Protein AF-0000000074541502 (afdb_homodimer)

Radius of gyration: 19.42 Å; Cα contacts (8 Å, |Δi|>4): 435; chains: 2; bounding box: 51×55×40 Å

Foldseek 3Di:
DVVLLVLQQVLLVVLLVLCVVDDLCLQADAFPPGQAGNLLLLLLLLLVCQCLQAVQLVHDGDDDPVSVVQRYPPHHHDDRDDPVNSVVSSVVSNVSSVVSVVCVVVCVSVGGHWDQDPVRDIDDGNVSSSVVSSVVSVVSSVVSVVSSVRSVVVVVVD/DVVLLVLQQVLLVVLLVLCVVDDLCLQADAFPPGQAGNLLLLLLLLLVCQCLQAVQLVHDGDDDPVSVVQRYPPHHHDDRDDPVNSVVSSVVSNVSSVVSVVCVVVVVSVGGHWDQDPVRDIDDGNVSSSVVSSVVSVVSSVVSVVSSVRSVVVVVVD

pLDDT: mean 95.85, std 6.62, range [49.22, 98.88]

InterPro domains:
  IPR024775 Hercynine oxygenase, DinB-like domain [PF12867] (9-143)
  IPR034660 DinB/YfiT-like putative metalloenzymes [G3DSA:1.20.120.450] (1-148)
  IPR034660 DinB/YfiT-like putative metalloenzymes [SSF109854] (12-150)

Nearest PDB structures (foldseek):
  5wk0-assembly1_A-2  TM=8.075E-01  e=6.585E-05  Staphylococcus sp. HMSC055H04
  3cex-assembly1_A  TM=7.014E-01  e=6.966E-03  Enterococcus faecalis V583
  2qnl-assembly1_A-2  TM=6.920E-01  e=3.178E-02  Cytophaga hutchinsonii ATCC 33406
  6qki-assembly1_B  TM=7.072E-01  e=7.165E-02  Chloracidobacterium thermophilum B
  6qki-assembly1_C  TM=7.404E-01  e=2.778E-01  Chloracidobacterium thermophilum B

Structure (mmCIF, N/CA/C/O backbone):
data_AF-0000000074541502-model_v1
#
loop_
_entity.id
_entity.type
_entity.pdbx_description
1 polymer 'DinB-like domain-containing protein'
#
loop_
_atom_site.group_PDB
_atom_site.id
_atom_site.type_symbol
_atom_site.label_atom_id
_atom_site.label_alt_id
_atom_site.label_comp_id
_atom_site.label_asym_id
_atom_site.label_entity_id
_atom_site.label_seq_id
_atom_site.pdbx_PDB_ins_code
_atom_site.Cartn_x
_atom_site.Cartn_y
_atom_site.Cartn_z
_atom_site.occupancy
_atom_site.B_iso_or_equiv
_atom_site.auth_seq_id
_atom_site.auth_comp_id
_atom_site.auth_asym_id
_atom_site.auth_atom_id
_atom_site.pdbx_PDB_model_num
ATOM 1 N N . MET A 1 1 ? 1.618 -18.422 -5.359 1 96.12 1 MET A N 1
ATOM 2 C CA . MET A 1 1 ? 0.953 -17.219 -4.852 1 96.12 1 MET A CA 1
ATOM 3 C C . MET A 1 1 ? 0.867 -17.25 -3.33 1 96.12 1 MET A C 1
ATOM 5 O O . MET A 1 1 ? 0.328 -16.328 -2.719 1 96.12 1 MET A O 1
ATOM 9 N N . LYS A 1 2 ? 1.546 -18.109 -2.748 1 96.12 2 LYS A N 1
ATOM 10 C CA . LYS A 1 2 ? 1.455 -18.328 -1.305 1 96.12 2 LYS A CA 1
ATOM 11 C C . LYS A 1 2 ? 1.993 -17.109 -0.539 1 96.12 2 LYS A C 1
ATOM 13 O O . LYS A 1 2 ? 1.36 -16.641 0.407 1 96.12 2 LYS A O 1
ATOM 18 N N . THR A 1 3 ? 3.146 -16.594 -0.967 1 97.25 3 THR A N 1
ATOM 19 C CA . THR A 1 3 ? 3.746 -15.453 -0.286 1 97.25 3 THR A CA 1
ATOM 20 C C . THR A 1 3 ? 2.857 -14.219 -0.418 1 97.25 3 THR A C 1
ATOM 22 O O . THR A 1 3 ? 2.648 -13.492 0.555 1 97.25 3 THR A O 1
ATOM 25 N N . GLN A 1 4 ? 2.33 -13.977 -1.63 1 98.44 4 GLN A N 1
ATOM 26 C CA . GLN A 1 4 ? 1.448 -12.844 -1.875 1 98.44 4 GLN A CA 1
ATOM 27 C C . GLN A 1 4 ? 0.215 -12.898 -0.977 1 98.44 4 GLN A C 1
ATOM 29 O O . GLN A 1 4 ? -0.151 -11.898 -0.354 1 98.44 4 GLN A O 1
ATOM 34 N N . LEU A 1 5 ? -0.37 -14.094 -0.911 1 98.44 5 LEU A N 1
ATOM 35 C CA . LEU A 1 5 ? -1.583 -14.25 -0.117 1 98.44 5 LEU A CA 1
ATOM 36 C C . LEU A 1 5 ? -1.279 -14.125 1.372 1 98.44 5 LEU A C 1
ATOM 38 O O . LEU A 1 5 ? -2.1 -13.617 2.137 1 98.44 5 LEU A O 1
ATOM 42 N N . GLU A 1 6 ? -0.149 -14.578 1.77 1 98.25 6 GLU A N 1
ATOM 43 C CA . GLU A 1 6 ? 0.265 -14.406 3.16 1 98.25 6 GLU A CA 1
ATOM 44 C C . GLU A 1 6 ? 0.439 -12.93 3.51 1 98.25 6 GLU A C 1
ATOM 46 O O . GLU A 1 6 ? 0.035 -12.492 4.586 1 98.25 6 GLU A O 1
ATOM 51 N N . ILE A 1 7 ? 1.055 -12.18 2.633 1 98.75 7 ILE A N 1
ATOM 52 C CA . ILE A 1 7 ? 1.257 -10.75 2.842 1 98.75 7 ILE A CA 1
ATOM 53 C C . ILE A 1 7 ? -0.094 -10.055 2.994 1 98.75 7 ILE A C 1
ATOM 55 O O . ILE A 1 7 ? -0.278 -9.227 3.893 1 98.75 7 ILE A O 1
ATOM 59 N N . ILE A 1 8 ? -1.042 -10.422 2.125 1 98.81 8 ILE A N 1
ATOM 60 C CA . ILE A 1 8 ? -2.377 -9.844 2.176 1 98.81 8 ILE A CA 1
ATOM 61 C C . ILE A 1 8 ? -3.043 -10.188 3.506 1 98.81 8 ILE A C 1
ATOM 63 O O . ILE A 1 8 ? -3.604 -9.32 4.176 1 98.81 8 ILE A O 1
ATOM 67 N N . ARG A 1 9 ? -2.9 -11.469 3.936 1 98.56 9 ARG A N 1
ATOM 68 C CA . ARG A 1 9 ? -3.516 -11.922 5.176 1 98.56 9 ARG A CA 1
ATOM 69 C C . ARG A 1 9 ? -2.93 -11.188 6.379 1 98.56 9 ARG A C 1
ATOM 71 O O . ARG A 1 9 ? -3.67 -10.711 7.246 1 98.56 9 ARG A O 1
ATOM 78 N N . LYS A 1 10 ? -1.663 -11.109 6.434 1 98.62 10 LYS A N 1
ATOM 79 C CA . LYS A 1 10 ? -1.003 -10.445 7.551 1 98.62 10 LYS A CA 1
ATOM 80 C C . LYS A 1 10 ? -1.335 -8.953 7.578 1 98.62 10 LYS A C 1
ATOM 82 O O . LYS A 1 10 ? -1.501 -8.367 8.648 1 98.62 10 LYS A O 1
ATOM 87 N N . GLY A 1 11 ? -1.359 -8.359 6.363 1 98.31 11 GLY A N 1
ATOM 88 C CA . GLY A 1 11 ? -1.791 -6.973 6.285 1 98.31 11 GLY A CA 1
ATOM 89 C C . GLY A 1 11 ? -3.186 -6.746 6.84 1 98.31 11 GLY A C 1
ATOM 90 O O . GLY A 1 11 ? -3.41 -5.812 7.613 1 98.31 11 GLY A O 1
ATOM 91 N N . ARG A 1 12 ? -4.109 -7.594 6.473 1 98.75 12 ARG A N 1
ATOM 92 C CA . ARG A 1 12 ? -5.484 -7.469 6.941 1 98.75 12 ARG A CA 1
ATOM 93 C C . ARG A 1 12 ? -5.582 -7.766 8.43 1 98.75 12 ARG A C 1
ATOM 95 O O . ARG A 1 12 ? -6.367 -7.137 9.148 1 98.75 12 ARG A O 1
ATOM 102 N N . GLN A 1 13 ? -4.809 -8.719 8.891 1 98.5 13 GLN A N 1
ATOM 103 C CA . GLN A 1 13 ? -4.773 -8.992 10.328 1 98.5 13 GLN A CA 1
ATOM 104 C C . GLN A 1 13 ? -4.305 -7.766 11.109 1 98.5 13 GLN A C 1
ATOM 106 O O . GLN A 1 13 ? -4.891 -7.422 12.141 1 98.5 13 GLN A O 1
ATOM 111 N N . SER A 1 14 ? -3.246 -7.207 10.633 1 98.25 14 SER A N 1
ATOM 112 C CA . SER A 1 14 ? -2.744 -5.988 11.258 1 98.25 14 SER A CA 1
ATOM 113 C C . SER A 1 14 ? -3.795 -4.883 11.234 1 98.25 14 SER A C 1
ATOM 115 O O . SER A 1 14 ? -3.977 -4.172 12.219 1 98.25 14 SER A O 1
ATOM 117 N N . LEU A 1 15 ? -4.457 -4.73 10.109 1 98.44 15 LEU A N 1
ATOM 118 C CA . LEU A 1 15 ? -5.504 -3.725 9.953 1 98.44 15 LEU A CA 1
ATOM 119 C C . LEU A 1 15 ? -6.633 -3.955 10.953 1 98.44 15 LEU A C 1
ATOM 121 O O . LEU A 1 15 ? -7.156 -3.002 11.539 1 98.44 15 LEU A O 1
ATOM 125 N N . ILE A 1 16 ? -7.02 -5.199 11.117 1 98.5 16 ILE A N 1
ATOM 126 C CA . ILE A 1 16 ? -8.055 -5.551 12.094 1 98.5 16 ILE A CA 1
ATOM 127 C C . ILE A 1 16 ? -7.625 -5.094 13.484 1 98.5 16 ILE A C 1
ATOM 129 O O . ILE A 1 16 ? -8.43 -4.52 14.227 1 98.5 16 ILE A O 1
ATOM 133 N N . GLY A 1 17 ? -6.352 -5.312 13.836 1 97.75 17 GLY A N 1
ATOM 134 C CA . GLY A 1 17 ? -5.84 -4.844 15.117 1 97.75 17 GLY A CA 1
ATOM 135 C C . GLY A 1 17 ? -5.91 -3.334 15.266 1 97.75 17 GLY A C 1
ATOM 136 O O . GLY A 1 17 ? -6.324 -2.83 16.312 1 97.75 17 GLY A O 1
ATOM 137 N N . ILE A 1 18 ? -5.609 -2.646 14.289 1 97.5 18 ILE A N 1
ATOM 138 C CA . ILE A 1 18 ? -5.57 -1.188 14.297 1 97.5 18 ILE A CA 1
ATOM 139 C C . ILE A 1 18 ? -6.98 -0.637 14.492 1 97.5 18 ILE A C 1
ATOM 141 O O . ILE A 1 18 ? -7.199 0.236 15.336 1 97.5 18 ILE A O 1
ATOM 145 N N . VAL A 1 19 ? -7.941 -1.157 13.797 1 97.94 19 VAL A N 1
ATOM 146 C CA . VAL A 1 19 ? -9.273 -0.56 13.797 1 97.94 19 VAL A CA 1
ATOM 147 C C . VAL A 1 19 ? -10.047 -1.02 15.031 1 97.94 19 VAL A C 1
ATOM 149 O O . VAL A 1 19 ? -11.039 -0.402 15.414 1 97.94 19 VAL A O 1
ATOM 152 N N . SER A 1 20 ? -9.57 -2.137 15.648 1 97.5 20 SER A N 1
ATOM 153 C CA . SER A 1 20 ? -10.227 -2.623 16.859 1 97.5 20 SER A CA 1
ATOM 154 C C . SER A 1 20 ? -10.008 -1.671 18.031 1 97.5 20 SER A C 1
ATOM 156 O O . SER A 1 20 ? -10.719 -1.74 19.031 1 97.5 20 SER A O 1
ATOM 158 N N . GLU A 1 21 ? -9.086 -0.747 17.922 1 96.75 21 GLU A N 1
ATOM 159 C CA . GLU A 1 21 ? -8.781 0.235 18.953 1 96.75 21 GLU A CA 1
ATOM 160 C C . GLU A 1 21 ? -9.664 1.47 18.828 1 96.75 21 GLU A C 1
ATOM 162 O O . GLU A 1 21 ? -9.648 2.35 19.688 1 96.75 21 GLU A O 1
ATOM 167 N N . LEU A 1 22 ? -10.492 1.523 17.844 1 98.19 22 LEU A N 1
ATOM 168 C CA . LEU A 1 22 ? -11.266 2.721 17.516 1 98.19 22 LEU A CA 1
ATOM 169 C C . LEU A 1 22 ? -12.75 2.496 17.797 1 98.19 22 LEU A C 1
ATOM 171 O O . LEU A 1 22 ? -13.242 1.373 17.672 1 98.19 22 LEU A O 1
ATOM 175 N N . THR A 1 23 ? -13.461 3.58 18.156 1 98.06 23 THR A N 1
ATOM 176 C CA . THR A 1 23 ? -14.906 3.518 18.359 1 98.06 23 THR A CA 1
ATOM 177 C C . THR A 1 23 ? -15.625 3.506 17 1 98.06 23 THR A C 1
ATOM 179 O O . THR A 1 23 ? -15.047 3.875 15.984 1 98.06 23 THR A O 1
ATOM 182 N N . ASP A 1 24 ? -16.891 3.094 17.047 1 98.25 24 ASP A N 1
ATOM 183 C CA . ASP A 1 24 ? -17.719 3.137 15.844 1 98.25 24 ASP A CA 1
ATOM 184 C C . ASP A 1 24 ? -17.766 4.547 15.266 1 98.25 24 ASP A C 1
ATOM 186 O O . ASP A 1 24 ? -17.781 4.723 14.039 1 98.25 24 ASP A O 1
ATOM 190 N N . GLU A 1 25 ? -17.844 5.535 16.156 1 97.75 25 GLU A N 1
ATOM 191 C CA . GLU A 1 25 ? -17.859 6.93 15.727 1 97.75 25 GLU A CA 1
ATOM 192 C C . GLU A 1 25 ? -16.594 7.301 14.977 1 97.75 25 GLU A C 1
ATOM 194 O O . GLU A 1 25 ? -16.641 7.938 13.922 1 97.75 25 GLU A O 1
ATOM 199 N N . GLN A 1 26 ? -15.453 6.871 15.438 1 98.06 26 GLN A N 1
ATOM 200 C CA . GLN A 1 26 ? -14.172 7.141 14.805 1 98.06 26 GLN A CA 1
ATOM 201 C C . GLN A 1 26 ? -14.062 6.43 13.461 1 98.06 26 GLN A C 1
ATOM 203 O O . GLN A 1 26 ? -13.547 6.992 12.492 1 98.06 26 GLN A O 1
ATOM 208 N N . LEU A 1 27 ? -14.562 5.223 13.398 1 98.69 27 LEU A N 1
ATOM 209 C CA . LEU A 1 27 ? -14.508 4.438 12.172 1 98.69 27 LEU A CA 1
ATOM 210 C C . LEU A 1 27 ? -15.375 5.062 11.086 1 98.69 27 LEU A C 1
ATOM 212 O O . LEU A 1 27 ? -15.07 4.949 9.898 1 98.69 27 LEU A O 1
ATOM 216 N N . ASN A 1 28 ? -16.422 5.789 11.508 1 98.5 28 ASN A N 1
ATOM 217 C CA . ASN A 1 28 ? -17.391 6.379 10.578 1 98.5 28 ASN A CA 1
ATOM 218 C C . ASN A 1 28 ? -17.031 7.824 10.25 1 98.5 28 ASN A C 1
ATOM 220 O O . ASN A 1 28 ? -17.562 8.398 9.305 1 98.5 28 ASN A O 1
ATOM 224 N N . LYS A 1 29 ? -16.125 8.43 11.008 1 97.62 29 LYS A N 1
ATOM 225 C CA . LYS A 1 29 ? -15.82 9.852 10.875 1 97.62 29 LYS A CA 1
ATOM 226 C C . LYS A 1 29 ? -15.016 10.117 9.609 1 97.62 29 LYS A C 1
ATOM 228 O O . LYS A 1 29 ? -14.062 9.398 9.305 1 97.62 29 LYS A O 1
ATOM 233 N N . ILE A 1 30 ? -15.406 11.055 8.875 1 97.06 30 ILE A N 1
ATOM 234 C CA . ILE A 1 30 ? -14.609 11.586 7.77 1 97.06 30 ILE A CA 1
ATOM 235 C C . ILE A 1 30 ? -13.883 12.852 8.219 1 97.06 30 ILE A C 1
ATOM 237 O O . ILE A 1 30 ? -14.508 13.906 8.367 1 97.06 30 ILE A O 1
ATOM 241 N N . PRO A 1 31 ? -12.617 12.727 8.461 1 94.38 31 PRO A N 1
ATOM 242 C CA . PRO A 1 31 ? -11.898 13.922 8.922 1 94.38 31 PRO A CA 1
ATOM 243 C C . PRO A 1 31 ? -11.844 15.023 7.867 1 94.38 31 PRO A C 1
ATOM 245 O O . PRO A 1 31 ? -12.078 14.766 6.684 1 94.38 31 PRO A O 1
ATOM 248 N N . GLU A 1 32 ? -11.578 16.234 8.312 1 90.62 32 GLU A N 1
ATOM 249 C CA . GLU A 1 32 ? -11.43 17.359 7.395 1 90.62 32 GLU A CA 1
ATOM 250 C C . GLU A 1 32 ? -10.391 17.047 6.312 1 90.62 32 GLU A C 1
ATOM 252 O O . GLU A 1 32 ? -9.32 16.516 6.605 1 90.62 32 GLU A O 1
ATOM 257 N N . GLY A 1 33 ? -10.758 17.266 5.035 1 90.06 33 GLY A N 1
ATOM 258 C CA . GLY A 1 33 ? -9.852 17.094 3.916 1 90.06 33 GLY A CA 1
ATOM 259 C C . GLY A 1 33 ? -9.961 15.734 3.266 1 90.06 33 GLY A C 1
ATOM 260 O O . GLY A 1 33 ? -9.453 15.523 2.158 1 90.06 33 GLY A O 1
ATOM 261 N N . TYR A 1 34 ? -10.562 14.812 4.004 1 94.88 34 TYR A N 1
ATOM 262 C CA . TYR A 1 34 ? -10.727 13.469 3.471 1 94.88 34 TYR A CA 1
ATOM 263 C C . TYR A 1 34 ? -12.086 13.305 2.805 1 94.88 34 TYR A C 1
ATOM 265 O O . TYR A 1 34 ? -13.023 14.055 3.098 1 94.88 34 TYR A O 1
ATOM 273 N N . ASN A 1 35 ? -12.172 12.289 1.908 1 93.94 35 ASN A N 1
ATOM 274 C CA . ASN A 1 35 ? -13.422 12.039 1.196 1 93.94 35 ASN A CA 1
ATOM 275 C C . ASN A 1 35 ? -14.109 10.773 1.7 1 93.94 35 ASN A C 1
ATOM 277 O O . ASN A 1 35 ? -15.266 10.516 1.357 1 93.94 35 ASN A O 1
ATOM 281 N N . ASN A 1 36 ? -13.32 10.016 2.438 1 97.19 36 ASN A N 1
ATOM 282 C CA . ASN A 1 36 ? -13.867 8.766 2.963 1 97.19 36 ASN A CA 1
ATOM 283 C C . ASN A 1 36 ? -13.391 8.508 4.391 1 97.19 36 ASN A C 1
ATOM 285 O O . ASN A 1 36 ? -12.758 9.367 5.008 1 97.19 36 ASN A O 1
ATOM 289 N N . ASN A 1 37 ? -13.914 7.438 5.016 1 98.38 37 ASN A N 1
ATOM 290 C CA . ASN A 1 37 ? -13.594 7.082 6.395 1 98.38 37 ASN A CA 1
ATOM 291 C C . ASN A 1 37 ? -12.984 5.688 6.48 1 98.38 37 ASN A C 1
ATOM 293 O O . ASN A 1 37 ? -12.797 5.02 5.465 1 98.38 37 ASN A O 1
ATOM 297 N N . ILE A 1 38 ? -12.594 5.344 7.625 1 98.81 38 ILE A N 1
ATOM 298 C CA . ILE A 1 38 ? -11.836 4.113 7.844 1 98.81 38 ILE A CA 1
ATOM 299 C C . ILE A 1 38 ? -12.695 2.908 7.477 1 98.81 38 ILE A C 1
ATOM 301 O O . ILE A 1 38 ? -12.234 1.993 6.789 1 98.81 38 ILE A O 1
ATOM 305 N N . ILE A 1 39 ? -13.969 2.871 7.91 1 98.81 39 ILE A N 1
ATOM 306 C CA . ILE A 1 39 ? -14.797 1.688 7.703 1 98.81 39 ILE A CA 1
ATOM 307 C C . ILE A 1 39 ? -15.07 1.508 6.211 1 98.81 39 ILE A C 1
ATOM 309 O O . ILE A 1 39 ? -15.148 0.379 5.723 1 98.81 39 ILE A O 1
ATOM 313 N N . TRP A 1 40 ? -15.219 2.578 5.441 1 98.75 40 TRP A N 1
ATOM 314 C CA . TRP A 1 40 ? -15.359 2.479 3.992 1 98.75 40 TRP A CA 1
ATOM 315 C C . TRP A 1 40 ? -14.133 1.812 3.373 1 98.75 40 TRP A C 1
ATOM 317 O O . TRP A 1 40 ? -14.266 0.984 2.467 1 98.75 40 TRP A O 1
ATOM 327 N N . ASN A 1 41 ? -12.953 2.195 3.812 1 98.81 41 ASN A N 1
ATOM 328 C CA . ASN A 1 41 ? -11.734 1.604 3.281 1 98.81 41 ASN A CA 1
ATOM 329 C C . ASN A 1 41 ? -11.688 0.096 3.516 1 98.81 41 ASN A C 1
ATOM 331 O O . ASN A 1 41 ? -11.234 -0.659 2.654 1 98.81 41 ASN A O 1
ATOM 335 N N . LEU A 1 42 ? -12.117 -0.365 4.676 1 98.88 42 LEU A N 1
ATOM 336 C CA . LEU A 1 42 ? -12.164 -1.8 4.941 1 98.88 42 LEU A CA 1
ATOM 337 C C . LEU A 1 42 ? -13.156 -2.49 4.016 1 98.88 42 LEU A C 1
ATOM 339 O O . LEU A 1 42 ? -12.859 -3.545 3.447 1 98.88 42 LEU A O 1
ATOM 343 N N . GLY A 1 43 ? -14.383 -1.887 3.91 1 98.69 43 GLY A N 1
ATOM 344 C CA . GLY A 1 43 ? -15.344 -2.414 2.955 1 98.69 43 GLY A CA 1
ATOM 345 C C . GLY A 1 43 ? -14.812 -2.451 1.534 1 98.69 43 GLY A C 1
ATOM 346 O O . GLY A 1 43 ? -15.062 -3.408 0.798 1 98.69 43 GLY A O 1
ATOM 347 N N . HIS A 1 44 ? -14.086 -1.441 1.162 1 98.81 44 HIS A N 1
ATOM 348 C CA . HIS A 1 44 ? -13.523 -1.337 -0.177 1 98.81 44 HIS A CA 1
ATOM 349 C C . HIS A 1 44 ? -12.5 -2.439 -0.43 1 98.81 44 HIS A C 1
ATOM 351 O O . HIS A 1 44 ? -12.391 -2.945 -1.549 1 98.81 44 HIS A O 1
ATOM 357 N N . LEU A 1 45 ? -11.688 -2.822 0.569 1 98.81 45 LEU A N 1
ATOM 358 C CA . LEU A 1 45 ? -10.75 -3.93 0.414 1 98.81 45 LEU A CA 1
ATOM 359 C C . LEU A 1 45 ? -11.484 -5.215 0.043 1 98.81 45 LEU A C 1
ATOM 361 O O . LEU A 1 45 ? -11.031 -5.965 -0.825 1 98.81 45 LEU A O 1
ATOM 365 N N . ILE A 1 46 ? -12.602 -5.438 0.683 1 98.75 46 ILE A N 1
ATOM 366 C CA . ILE A 1 46 ? -13.406 -6.625 0.401 1 98.75 46 ILE A CA 1
ATOM 367 C C . ILE A 1 46 ? -14.008 -6.52 -0.997 1 98.75 46 ILE A C 1
ATOM 369 O O . ILE A 1 46 ? -13.867 -7.434 -1.812 1 98.75 46 ILE A O 1
ATOM 373 N N . ALA A 1 47 ? -14.633 -5.402 -1.277 1 98.5 47 ALA A N 1
ATOM 374 C CA . ALA A 1 47 ? -15.312 -5.203 -2.555 1 98.5 47 ALA A CA 1
ATOM 375 C C . ALA A 1 47 ? -14.328 -5.289 -3.719 1 98.5 47 ALA A C 1
ATOM 377 O O . ALA A 1 47 ? -14.633 -5.898 -4.75 1 98.5 47 ALA A O 1
ATOM 378 N N . SER A 1 48 ? -13.195 -4.66 -3.537 1 97.69 48 SER A N 1
ATOM 379 C CA . SER A 1 48 ? -12.211 -4.645 -4.609 1 97.69 48 SER A CA 1
ATOM 380 C C . SER A 1 48 ? -11.688 -6.047 -4.898 1 97.69 48 SER A C 1
ATOM 382 O O . SER A 1 48 ? -11.461 -6.406 -6.059 1 97.69 48 SER A O 1
ATOM 384 N N . GLN A 1 49 ? -11.414 -6.789 -3.852 1 98.19 49 GLN A N 1
ATOM 385 C CA . GLN A 1 49 ? -10.992 -8.18 -4.02 1 98.19 49 GLN A CA 1
ATOM 386 C C . GLN A 1 49 ? -12.031 -8.977 -4.797 1 98.19 49 GLN A C 1
ATOM 388 O O . GLN A 1 49 ? -11.688 -9.766 -5.68 1 98.19 49 GLN A O 1
ATOM 393 N N . GLN A 1 50 ? -13.344 -8.828 -4.453 1 98.06 50 GLN A N 1
ATOM 394 C CA . GLN A 1 50 ? -14.422 -9.516 -5.152 1 98.06 50 GLN A CA 1
ATOM 395 C C . GLN A 1 50 ? -14.492 -9.086 -6.617 1 98.06 50 GLN A C 1
ATOM 397 O O . GLN A 1 50 ? -14.641 -9.922 -7.508 1 98.06 50 GLN A O 1
ATOM 402 N N . GLY A 1 51 ? -14.43 -7.84 -6.82 1 96.19 51 GLY A N 1
ATOM 403 C CA . GLY A 1 51 ? -14.469 -7.312 -8.172 1 96.19 51 GLY A CA 1
ATOM 404 C C . GLY A 1 51 ? -13.297 -7.781 -9.023 1 96.19 51 GLY A C 1
ATOM 405 O O . GLY A 1 51 ? -13.492 -8.242 -10.148 1 96.19 51 GLY A O 1
ATOM 406 N N . LEU A 1 52 ? -12.086 -7.703 -8.5 1 95.56 52 LEU A N 1
ATOM 407 C CA . LEU A 1 52 ? -10.867 -8.016 -9.234 1 95.56 52 LEU A CA 1
ATOM 408 C C . LEU A 1 52 ? -10.75 -9.516 -9.492 1 95.56 52 LEU A C 1
ATOM 410 O O . LEU A 1 52 ? -10.469 -9.938 -10.617 1 95.56 52 LEU A O 1
ATOM 414 N N . CYS A 1 53 ? -11.031 -10.336 -8.477 1 95.81 53 CYS A N 1
ATOM 415 C CA . CYS A 1 53 ? -10.711 -11.758 -8.594 1 95.81 53 CYS A CA 1
ATOM 416 C C . CYS A 1 53 ? -11.922 -12.555 -9.062 1 95.81 53 CYS A C 1
ATOM 418 O O . CYS A 1 53 ? -11.797 -13.438 -9.914 1 95.81 53 CYS A O 1
ATOM 420 N N . TYR A 1 54 ? -13.07 -12.219 -8.617 1 97.06 54 TYR A N 1
ATOM 421 C CA . TYR A 1 54 ? -14.242 -13.031 -8.93 1 97.06 54 TYR A CA 1
ATOM 422 C C . TYR A 1 54 ? -14.984 -12.477 -10.141 1 97.06 54 TYR A C 1
ATOM 424 O O . TYR A 1 54 ? -15.125 -13.156 -11.156 1 97.06 54 TYR A O 1
ATOM 432 N N . VAL A 1 55 ? -15.383 -11.219 -10.07 1 96.31 55 VAL A N 1
ATOM 433 C CA . VAL A 1 55 ? -16.203 -10.641 -11.133 1 96.31 55 VAL A CA 1
ATOM 434 C C . VAL A 1 55 ? -15.43 -10.695 -12.461 1 96.31 55 VAL A C 1
ATOM 436 O O . VAL A 1 55 ? -15.984 -11.109 -13.484 1 96.31 55 VAL A O 1
ATOM 439 N N . ARG A 1 56 ? -14.18 -10.375 -12.469 1 95.75 56 ARG A N 1
ATOM 440 C CA . ARG A 1 56 ? -13.391 -10.328 -13.695 1 95.75 56 ARG A CA 1
ATOM 441 C C . ARG A 1 56 ? -13.109 -11.734 -14.211 1 95.75 56 ARG A C 1
ATOM 443 O O . ARG A 1 56 ? -12.711 -11.906 -15.367 1 95.75 56 ARG A O 1
ATOM 450 N N . SER A 1 57 ? -13.297 -12.742 -13.359 1 96.06 57 SER A N 1
ATOM 451 C CA . SER A 1 57 ? -13.125 -14.133 -13.758 1 96.06 57 SER A CA 1
ATOM 452 C C . SER A 1 57 ? -14.469 -14.781 -14.094 1 96.06 57 SER A C 1
ATOM 454 O O . SER A 1 57 ? -14.547 -16 -14.273 1 96.06 57 SER A O 1
ATOM 456 N N . GLY A 1 58 ? -15.523 -13.961 -14.117 1 95.38 58 GLY A N 1
ATOM 457 C CA . GLY A 1 58 ? -16.844 -14.477 -14.422 1 95.38 58 GLY A CA 1
ATOM 458 C C . GLY A 1 58 ? -17.422 -15.352 -13.32 1 95.38 58 GLY A C 1
ATOM 459 O O . GLY A 1 58 ? -18.234 -16.234 -13.586 1 95.38 58 GLY A O 1
ATOM 460 N N . LYS A 1 59 ? -16.906 -15.273 -12.188 1 97 59 LYS A N 1
ATOM 461 C CA . LYS A 1 59 ? -17.375 -16.062 -11.055 1 97 59 LYS A CA 1
ATOM 462 C C . LYS A 1 59 ? -18.297 -15.25 -10.156 1 97 59 LYS A C 1
ATOM 464 O O . LYS A 1 59 ? -18.156 -14.031 -10.055 1 97 59 LYS A O 1
ATOM 469 N N . PRO A 1 60 ? -19.266 -15.906 -9.578 1 96.5 60 PRO A N 1
ATOM 470 C CA . PRO A 1 60 ? -20.047 -15.18 -8.586 1 96.5 60 PRO A CA 1
ATOM 471 C C . PRO A 1 60 ? -19.219 -14.727 -7.387 1 96.5 60 PRO A C 1
ATOM 473 O O . PRO A 1 60 ? -18.312 -15.453 -6.949 1 96.5 60 PRO A O 1
ATOM 476 N N . ILE A 1 61 ? -19.547 -13.562 -6.91 1 97.25 61 ILE A N 1
ATOM 477 C CA . ILE A 1 61 ? -18.875 -13.102 -5.695 1 97.25 61 ILE A CA 1
ATOM 478 C C . ILE A 1 61 ? -19.297 -13.977 -4.516 1 97.25 61 ILE A C 1
ATOM 480 O O . ILE A 1 61 ? -20.312 -14.688 -4.586 1 97.25 61 ILE A O 1
ATOM 484 N N . VAL A 1 62 ? -18.547 -13.867 -3.441 1 97.19 62 VAL A N 1
ATOM 485 C CA . VAL A 1 62 ? -18.797 -14.773 -2.328 1 97.19 62 VAL A CA 1
ATOM 486 C C . VAL A 1 62 ? -19.203 -13.977 -1.089 1 97.19 62 VAL A C 1
ATOM 488 O O . VAL A 1 62 ? -19.141 -14.492 0.031 1 97.19 62 VAL A O 1
ATOM 491 N N . VAL A 1 63 ? -19.453 -12.695 -1.198 1 97.88 63 VAL A N 1
ATOM 492 C CA . VAL A 1 63 ? -20 -11.836 -0.147 1 97.88 63 VAL A CA 1
ATOM 493 C C . VAL A 1 63 ? -21.344 -11.266 -0.583 1 97.88 63 VAL A C 1
ATOM 495 O O . VAL A 1 63 ? -21.781 -11.5 -1.708 1 97.88 63 VAL A O 1
ATOM 498 N N . ASP A 1 64 ? -22 -10.586 0.343 1 97.25 64 ASP A N 1
ATOM 499 C CA . ASP A 1 64 ? -23.25 -9.914 0.011 1 97.25 64 ASP A CA 1
ATOM 500 C C . ASP A 1 64 ? -23.062 -8.93 -1.14 1 97.25 64 ASP A C 1
ATOM 502 O O . ASP A 1 64 ? -22.062 -8.203 -1.18 1 97.25 64 ASP A O 1
ATOM 506 N N . GLU A 1 65 ? -24.047 -8.867 -2.098 1 96 65 GLU A N 1
ATOM 507 C CA . GLU A 1 65 ? -23.969 -8.008 -3.273 1 96 65 GLU A CA 1
ATOM 508 C C . GLU A 1 65 ? -23.891 -6.531 -2.875 1 96 65 GLU A C 1
ATOM 510 O O . GLU A 1 65 ? -23.391 -5.703 -3.633 1 96 65 GLU A O 1
ATOM 515 N N . GLY A 1 66 ? -24.422 -6.238 -1.753 1 95.69 66 GLY A N 1
ATOM 516 C CA . GLY A 1 66 ? -24.391 -4.875 -1.246 1 95.69 66 GLY A CA 1
ATOM 517 C C . GLY A 1 66 ? -22.984 -4.324 -1.1 1 95.69 66 GLY A C 1
ATOM 518 O O . GLY A 1 66 ? -22.781 -3.111 -1.156 1 95.69 66 GLY A O 1
ATOM 519 N N . TYR A 1 67 ? -21.969 -5.18 -0.972 1 97 67 TYR A N 1
ATOM 520 C CA . TYR A 1 67 ? -20.594 -4.734 -0.836 1 97 67 TYR A CA 1
ATOM 521 C C . TYR A 1 67 ? -20.109 -4.059 -2.113 1 97 67 TYR A C 1
ATOM 523 O O . TYR A 1 67 ? -19.375 -3.07 -2.061 1 97 67 TYR A O 1
ATOM 531 N N . LEU A 1 68 ? -20.516 -4.602 -3.27 1 95.88 68 LEU A N 1
ATOM 532 C CA . LEU A 1 68 ? -20.109 -3.996 -4.535 1 95.88 68 LEU A CA 1
ATOM 533 C C . LEU A 1 68 ? -20.859 -2.691 -4.781 1 95.88 68 LEU A C 1
ATOM 535 O O . LEU A 1 68 ? -20.359 -1.802 -5.469 1 95.88 68 LEU A O 1
ATOM 539 N N . LYS A 1 69 ? -22.016 -2.539 -4.219 1 94.62 69 LYS A N 1
ATOM 540 C CA . LYS A 1 69 ? -22.781 -1.307 -4.363 1 94.62 69 LYS A CA 1
ATOM 541 C C . LYS A 1 69 ? -22.234 -0.209 -3.451 1 94.62 69 LYS A C 1
ATOM 543 O O . LYS A 1 69 ? -22.109 0.945 -3.865 1 94.62 69 LYS A O 1
ATOM 548 N N . LEU A 1 70 ? -21.844 -0.572 -2.27 1 95.75 70 LEU A N 1
ATOM 549 C CA . LEU A 1 70 ? -21.547 0.409 -1.233 1 95.75 70 LEU A CA 1
ATOM 550 C C . LEU A 1 70 ? -20.062 0.779 -1.253 1 95.75 70 LEU A C 1
ATOM 552 O O . LEU A 1 70 ? -19.688 1.892 -0.873 1 95.75 70 LEU A O 1
ATOM 556 N N . PHE A 1 71 ? -19.172 -0.205 -1.746 1 97.56 71 PHE A N 1
ATOM 557 C CA . PHE A 1 71 ? -17.75 0.009 -1.473 1 97.56 71 PHE A CA 1
ATOM 558 C C . PHE A 1 71 ? -16.922 -0.133 -2.746 1 97.56 71 PHE A C 1
ATOM 560 O O . PHE A 1 71 ? -15.695 -0.137 -2.697 1 97.56 71 PHE A O 1
ATOM 567 N N . LYS A 1 72 ? -17.547 -0.251 -3.92 1 95.5 72 LYS A N 1
ATOM 568 C CA . LYS A 1 72 ? -16.781 -0.349 -5.156 1 95.5 72 LYS A CA 1
ATOM 569 C C . LYS A 1 72 ? -16.062 0.963 -5.465 1 95.5 72 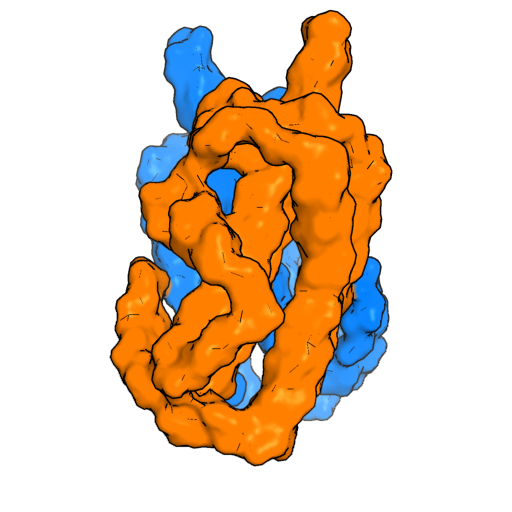LYS A C 1
ATOM 571 O O . LYS A 1 72 ? -16.375 2.002 -4.879 1 95.5 72 LYS A O 1
ATOM 576 N N . PRO A 1 73 ? -15.047 0.914 -6.41 1 91.12 73 PRO A N 1
ATOM 577 C CA . PRO A 1 73 ? -14.359 2.146 -6.805 1 91.12 73 PRO A CA 1
ATOM 578 C C . PRO A 1 73 ? -15.328 3.244 -7.246 1 91.12 73 PRO A C 1
ATOM 580 O O . PRO A 1 73 ? -16.328 2.959 -7.902 1 91.12 73 PRO A O 1
ATOM 583 N N . GLU A 1 74 ? -15.094 4.512 -6.855 1 91.69 74 GLU A N 1
ATOM 584 C CA . GLU A 1 74 ? -15.844 5.699 -7.254 1 91.69 74 GLU A CA 1
ATOM 585 C C . GLU A 1 74 ? -17.062 5.898 -6.363 1 91.69 74 GLU A C 1
ATOM 587 O O . GLU A 1 74 ? -17.922 6.742 -6.652 1 91.69 74 GLU A O 1
ATOM 592 N N . THR A 1 75 ? -17.141 5.082 -5.336 1 95.56 75 THR A N 1
ATOM 593 C CA . THR A 1 75 ? -18.156 5.34 -4.316 1 95.56 75 THR A CA 1
ATOM 594 C C . THR A 1 75 ? -17.547 6.113 -3.146 1 95.56 75 THR A C 1
ATOM 596 O O . THR A 1 75 ? -16.328 6.324 -3.094 1 95.56 75 THR A O 1
ATOM 599 N N . LYS A 1 76 ? -18.422 6.582 -2.264 1 95.69 76 LYS A N 1
ATOM 600 C CA . LYS A 1 76 ? -18.062 7.262 -1.019 1 95.69 76 LYS A CA 1
ATOM 601 C C . LYS A 1 76 ? -19 6.855 0.113 1 95.69 76 LYS A C 1
ATOM 603 O O . LYS A 1 76 ? -20.078 6.305 -0.133 1 95.69 76 LYS A O 1
ATOM 608 N N . PRO A 1 77 ? -18.516 7.02 1.358 1 96.56 77 PRO A N 1
ATOM 609 C CA . PRO A 1 77 ? -19.422 6.676 2.459 1 96.56 77 PRO A CA 1
ATOM 610 C C . PRO A 1 77 ? -20.797 7.328 2.32 1 96.56 77 PRO A C 1
ATOM 612 O O . PRO A 1 77 ? -20.891 8.508 1.974 1 96.56 77 PRO A O 1
ATOM 615 N N . VAL A 1 78 ? -21.781 6.426 2.391 1 91.5 78 VAL A N 1
ATOM 616 C CA . VAL A 1 78 ? -23.156 6.918 2.381 1 91.5 78 VAL A CA 1
ATOM 617 C C . VAL A 1 78 ? -23.812 6.641 3.73 1 91.5 78 VAL A C 1
ATOM 619 O O . VAL A 1 78 ? -24.141 5.496 4.047 1 91.5 78 VAL A O 1
ATOM 622 N N . GLY A 1 79 ? -23.766 7.594 4.703 1 92 79 GLY A N 1
ATOM 623 C CA . GLY A 1 79 ? -24.391 7.445 6.012 1 92 79 GLY A CA 1
ATOM 624 C C . GLY A 1 79 ? -23.5 6.734 7.016 1 92 79 GLY A C 1
ATOM 625 O O . GLY A 1 79 ? -22.328 6.465 6.738 1 92 79 GLY A O 1
ATOM 626 N N . THR A 1 80 ? -24.125 6.406 8.156 1 97.31 80 THR A N 1
ATOM 627 C CA . THR A 1 80 ? -23.391 5.75 9.234 1 97.31 80 THR A CA 1
ATOM 628 C C . THR A 1 80 ? -23.531 4.23 9.133 1 97.31 80 THR A C 1
ATOM 630 O O . THR A 1 80 ? -24.641 3.709 8.977 1 97.31 80 THR A O 1
ATOM 633 N N . ILE A 1 81 ? -22.391 3.547 9.102 1 98.06 81 ILE A N 1
ATOM 634 C CA . ILE A 1 81 ? -22.406 2.09 9.156 1 98.06 81 ILE A CA 1
ATOM 635 C C . ILE A 1 81 ? -22.625 1.627 10.594 1 98.06 81 ILE A C 1
ATOM 637 O O . ILE A 1 81 ? -21.969 2.113 11.516 1 98.06 81 ILE A O 1
ATOM 641 N N . SER A 1 82 ? -23.547 0.719 10.82 1 98.25 82 SER A N 1
ATOM 642 C CA . SER A 1 82 ? -23.922 0.278 12.156 1 98.25 82 SER A CA 1
ATOM 643 C C . SER A 1 82 ? -22.828 -0.572 12.789 1 98.25 82 SER A C 1
ATOM 645 O O . SER A 1 82 ? -21.984 -1.124 12.086 1 98.25 82 SER A O 1
ATOM 647 N N . SER A 1 83 ? -22.891 -0.69 14.117 1 98.38 83 SER A N 1
ATOM 648 C CA . SER A 1 83 ? -21.938 -1.518 14.852 1 98.38 83 SER A CA 1
ATOM 649 C C . SER A 1 83 ? -21.938 -2.953 14.336 1 98.38 83 SER A C 1
ATOM 651 O O . SER A 1 83 ? -20.891 -3.568 14.195 1 98.38 83 SER A O 1
ATOM 653 N N . ALA A 1 84 ? -23.094 -3.424 14.094 1 98.31 84 ALA A N 1
ATOM 654 C CA . ALA A 1 84 ? -23.219 -4.797 13.617 1 98.31 84 ALA A CA 1
ATOM 655 C C . ALA A 1 84 ? -22.578 -4.961 12.242 1 98.31 84 ALA A C 1
ATOM 657 O O . ALA A 1 84 ? -21.906 -5.965 11.977 1 98.31 84 ALA A O 1
ATOM 658 N N . ALA A 1 85 ? -22.797 -3.988 11.352 1 97.94 85 ALA A N 1
ATOM 659 C CA . ALA A 1 85 ? -22.203 -4.031 10.016 1 97.94 85 ALA A CA 1
ATOM 660 C C . ALA A 1 85 ? -20.688 -3.879 10.078 1 97.94 85 ALA A C 1
ATOM 662 O O . ALA A 1 85 ? -19.969 -4.516 9.312 1 97.94 85 ALA A O 1
ATOM 663 N N . ILE A 1 86 ? -20.203 -3.025 11 1 98.56 86 ILE A N 1
ATOM 664 C CA . ILE A 1 86 ? -18.781 -2.857 11.203 1 98.56 86 ILE A CA 1
ATOM 665 C C . ILE A 1 86 ? -18.156 -4.191 11.609 1 98.56 86 ILE A C 1
ATOM 667 O O . ILE A 1 86 ? -17.125 -4.602 11.055 1 98.56 86 ILE A O 1
ATOM 671 N N . GLU A 1 87 ? -18.797 -4.867 12.523 1 98.44 87 GLU A N 1
ATOM 672 C CA . GLU A 1 87 ? -18.281 -6.152 12.977 1 98.44 87 GLU A CA 1
ATOM 673 C C . GLU A 1 87 ? -18.281 -7.18 11.852 1 98.44 87 GLU A C 1
ATOM 675 O O . GLU A 1 87 ? -17.359 -7.988 11.742 1 98.44 87 GLU A O 1
ATOM 680 N N . THR A 1 88 ? -19.312 -7.16 11.055 1 98.5 88 THR A N 1
ATOM 681 C CA . THR A 1 88 ? -19.375 -8.078 9.922 1 98.5 88 THR A CA 1
ATOM 682 C C . THR A 1 88 ? -18.234 -7.809 8.938 1 98.5 88 THR A C 1
ATOM 684 O O . THR A 1 88 ? -17.625 -8.742 8.422 1 98.5 88 THR A O 1
ATOM 687 N N . ILE A 1 89 ? -18 -6.562 8.656 1 98.62 89 ILE A N 1
ATOM 688 C CA . ILE A 1 89 ? -16.922 -6.18 7.746 1 98.62 89 ILE A CA 1
ATOM 689 C C . ILE A 1 89 ? -15.586 -6.691 8.289 1 98.62 89 ILE A C 1
ATOM 691 O O . ILE A 1 89 ? -14.82 -7.328 7.562 1 98.62 89 ILE A O 1
ATOM 695 N N . LYS A 1 90 ? -15.328 -6.426 9.562 1 98.62 90 LYS A N 1
ATOM 696 C CA . LYS A 1 90 ? -14.094 -6.895 10.18 1 98.62 90 LYS A CA 1
ATOM 697 C C . LYS A 1 90 ? -13.961 -8.414 10.062 1 98.62 90 LYS A C 1
ATOM 699 O O . LYS A 1 90 ? -12.891 -8.922 9.734 1 98.62 90 LYS A O 1
ATOM 704 N N . GLN A 1 91 ? -15.031 -9.141 10.242 1 98.31 91 GLN A N 1
ATOM 705 C CA . GLN A 1 91 ? -15.031 -10.602 10.281 1 98.31 91 GLN A CA 1
ATOM 706 C C . GLN A 1 91 ? -14.844 -11.188 8.883 1 98.31 91 GLN A C 1
ATOM 708 O O . GLN A 1 91 ? -14.43 -12.344 8.734 1 98.31 91 GLN A O 1
ATOM 713 N N . LEU A 1 92 ? -15.117 -10.422 7.859 1 98.75 92 LEU A N 1
ATOM 714 C CA . LEU A 1 92 ? -15.055 -10.922 6.488 1 98.75 92 LEU A CA 1
ATOM 715 C C . LEU A 1 92 ? -13.656 -10.75 5.914 1 98.75 92 LEU A C 1
ATOM 717 O O . LEU A 1 92 ? -13.312 -11.367 4.898 1 98.75 92 LEU A O 1
ATOM 721 N N . LEU A 1 93 ? -12.812 -9.906 6.562 1 98.81 93 LEU A N 1
ATOM 722 C CA . LEU A 1 93 ? -11.531 -9.516 5.984 1 98.81 93 LEU A CA 1
ATOM 723 C C . LEU A 1 93 ? -10.641 -10.727 5.758 1 98.81 93 LEU A C 1
ATOM 725 O O . LEU A 1 93 ? -9.984 -10.836 4.719 1 98.81 93 LEU A O 1
ATOM 729 N N . LEU A 1 94 ? -10.609 -11.672 6.688 1 98.75 94 LEU A N 1
ATOM 730 C CA . LEU A 1 94 ? -9.688 -12.805 6.566 1 98.75 94 LEU A CA 1
ATOM 731 C C . LEU A 1 94 ? -10.359 -13.977 5.852 1 98.75 94 LEU A C 1
ATOM 733 O O . LEU A 1 94 ? -9.781 -14.555 4.926 1 98.75 94 LEU A O 1
ATOM 737 N N . PRO A 1 95 ? -11.656 -14.312 6.113 1 98.69 95 PRO A N 1
ATOM 738 C CA . PRO A 1 95 ? -12.273 -15.461 5.445 1 98.69 95 PRO A CA 1
ATOM 739 C C . PRO A 1 95 ? -12.398 -15.273 3.936 1 98.69 95 PRO A C 1
ATOM 741 O O . PRO A 1 95 ? -12.328 -16.25 3.18 1 98.69 95 PRO A O 1
ATOM 744 N N . THR A 1 96 ? -12.57 -14.023 3.473 1 98.69 96 THR A N 1
ATOM 745 C CA . THR A 1 96 ? -12.664 -13.805 2.033 1 98.69 96 THR A CA 1
ATOM 746 C C . THR A 1 96 ? -11.344 -14.164 1.349 1 98.69 96 THR A C 1
ATOM 748 O O . THR A 1 96 ? -11.336 -14.633 0.21 1 98.69 96 THR A O 1
ATOM 751 N N . ILE A 1 97 ? -10.203 -13.961 2.031 1 98.69 97 ILE A N 1
ATOM 752 C CA . ILE A 1 97 ? -8.898 -14.312 1.475 1 98.69 97 ILE A CA 1
ATOM 753 C C . ILE A 1 97 ? -8.727 -15.828 1.497 1 98.69 97 ILE A C 1
ATOM 755 O O . ILE A 1 97 ? -8.211 -16.406 0.541 1 98.69 97 ILE A O 1
ATOM 759 N N . ASP A 1 98 ? -9.148 -16.484 2.598 1 98.44 98 ASP A N 1
ATOM 760 C CA . ASP A 1 98 ? -9.07 -17.938 2.691 1 98.44 98 ASP A CA 1
ATOM 761 C C . ASP A 1 98 ? -9.883 -18.609 1.583 1 98.44 98 ASP A C 1
ATOM 763 O O . ASP A 1 98 ? -9.414 -19.562 0.953 1 98.44 98 ASP A O 1
ATOM 767 N N . ARG A 1 99 ? -11.062 -18.062 1.412 1 98.31 99 ARG A N 1
ATOM 768 C CA . ARG A 1 99 ? -11.922 -18.594 0.358 1 98.31 99 ARG A CA 1
ATOM 769 C C . ARG A 1 99 ? -11.289 -18.391 -1.015 1 98.31 99 ARG A C 1
ATOM 771 O O . ARG A 1 99 ? -11.289 -19.312 -1.843 1 98.31 99 ARG A O 1
ATOM 778 N N . MET A 1 100 ? -10.773 -17.203 -1.252 1 98 100 MET A N 1
ATOM 779 C CA . MET A 1 100 ? -10.133 -16.922 -2.535 1 98 100 MET A CA 1
ATOM 780 C C . MET A 1 100 ? -8.953 -17.844 -2.773 1 98 100 MET A C 1
ATOM 782 O O . MET A 1 100 ? -8.75 -18.328 -3.893 1 98 100 MET A O 1
ATOM 786 N N . GLU A 1 101 ? -8.156 -18.094 -1.729 1 98.5 101 GLU A N 1
ATOM 787 C CA . GLU A 1 101 ? -7.023 -19 -1.847 1 98.5 101 GLU A CA 1
ATOM 788 C C . GLU A 1 101 ? -7.48 -20.406 -2.234 1 98.5 101 GLU A C 1
ATOM 790 O O . GLU A 1 101 ? -6.891 -21.031 -3.111 1 98.5 101 GLU A O 1
ATOM 795 N N . SER A 1 102 ? -8.5 -20.906 -1.571 1 98.38 102 SER A N 1
ATOM 796 C CA . SER A 1 102 ? -9.062 -22.219 -1.886 1 98.38 102 SER A CA 1
ATOM 797 C C . SER A 1 102 ? -9.562 -22.266 -3.326 1 98.38 102 SER A C 1
ATOM 799 O O . SER A 1 102 ? -9.289 -23.234 -4.043 1 98.38 102 SER A O 1
ATOM 801 N N . ASP A 1 103 ? -10.32 -21.234 -3.709 1 98.06 103 ASP A N 1
ATOM 802 C CA . ASP A 1 103 ? -10.844 -21.172 -5.066 1 98.06 103 ASP A CA 1
ATOM 803 C C . ASP A 1 103 ? -9.719 -21.125 -6.094 1 98.06 103 ASP A C 1
ATOM 805 O O . ASP A 1 103 ? -9.812 -21.734 -7.156 1 98.06 103 ASP A O 1
ATOM 809 N N . TYR A 1 104 ? -8.695 -20.359 -5.805 1 98 104 TYR A N 1
ATOM 810 C CA . TYR A 1 104 ? -7.523 -20.281 -6.676 1 98 104 TYR A CA 1
ATOM 811 C C . TYR A 1 104 ? -6.867 -21.641 -6.832 1 98 104 TYR A C 1
ATOM 813 O O . TYR A 1 104 ? -6.555 -22.062 -7.949 1 98 104 TYR A O 1
ATOM 821 N N . GLU A 1 105 ? -6.68 -22.328 -5.707 1 97.81 105 GLU A N 1
ATOM 822 C CA . GLU A 1 105 ? -6.031 -23.641 -5.707 1 97.81 105 GLU A CA 1
ATOM 823 C C . GLU A 1 105 ? -6.859 -24.672 -6.473 1 97.81 105 GLU A C 1
ATOM 825 O O . GLU A 1 105 ? -6.312 -25.609 -7.051 1 97.81 105 GLU A O 1
ATOM 830 N N . GLN A 1 106 ? -8.133 -24.438 -6.547 1 97.19 106 GLN A N 1
ATOM 831 C CA . GLN A 1 106 ? -9.039 -25.359 -7.23 1 97.19 106 GLN A CA 1
ATOM 832 C C . GLN A 1 106 ? -9.195 -24.984 -8.703 1 97.19 106 GLN A C 1
ATOM 834 O O . GLN A 1 106 ? -9.922 -25.641 -9.445 1 97.19 106 GLN A O 1
ATOM 839 N N . GLY A 1 107 ? -8.633 -23.922 -9.133 1 96 107 GLY A N 1
ATOM 840 C CA . GLY A 1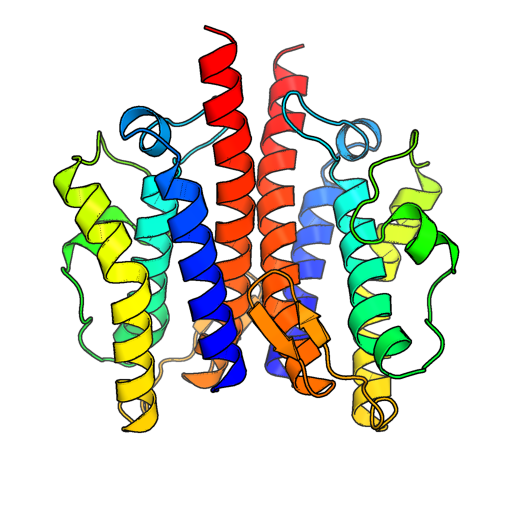 107 ? -8.625 -23.547 -10.531 1 96 107 GLY A CA 1
ATOM 841 C C . GLY A 1 107 ? -9.883 -22.812 -10.961 1 96 107 GLY A C 1
ATOM 842 O O . GLY A 1 107 ? -10.219 -22.781 -12.148 1 96 107 GLY A O 1
ATOM 843 N N . HIS A 1 108 ? -10.5 -22.156 -10.031 1 94.44 108 HIS A N 1
ATOM 844 C CA . HIS A 1 108 ? -11.789 -21.516 -10.305 1 94.44 108 HIS A CA 1
ATOM 845 C C . HIS A 1 108 ? -11.609 -20.266 -11.156 1 94.44 108 HIS A C 1
ATOM 847 O O . HIS A 1 108 ? -12.555 -19.828 -11.812 1 94.44 108 HIS A O 1
ATOM 853 N N . PHE A 1 109 ? -10.422 -19.75 -11.18 1 96.31 109 PHE A N 1
ATOM 854 C CA . PHE A 1 109 ? -10.227 -18.453 -11.828 1 96.31 109 PHE A CA 1
ATOM 855 C C . PHE A 1 109 ? -9.539 -18.625 -13.18 1 96.31 109 PHE A C 1
ATOM 857 O O . PHE A 1 109 ? -8.766 -17.766 -13.602 1 96.31 109 PHE A O 1
ATOM 864 N N . SER A 1 110 ? -9.812 -19.672 -13.891 1 92.56 110 SER A N 1
ATOM 865 C CA . SER A 1 110 ? -9.133 -20.031 -15.133 1 92.56 110 SER A CA 1
ATOM 866 C C . SER A 1 110 ? -9.508 -19.078 -16.266 1 92.56 110 SER A C 1
ATOM 868 O O . SER A 1 110 ? -8.734 -18.875 -17.188 1 92.56 110 SER A O 1
ATOM 870 N N . ASP A 1 111 ? -10.688 -18.516 -16.156 1 91.44 111 ASP A N 1
ATOM 871 C CA . ASP A 1 111 ? -11.086 -17.469 -17.094 1 91.44 111 ASP A CA 1
ATOM 872 C C . ASP A 1 111 ? -10.93 -16.078 -16.469 1 91.44 111 ASP A C 1
ATOM 874 O O . ASP A 1 111 ? -11.195 -15.898 -15.281 1 91.44 111 ASP A O 1
ATOM 878 N N . PHE A 1 112 ? -10.273 -15.211 -17.203 1 94.5 112 PHE A N 1
ATOM 879 C CA . PHE A 1 112 ? -10.039 -13.867 -16.688 1 94.5 112 PHE A CA 1
ATOM 880 C C . PHE A 1 112 ? -10.102 -12.836 -17.812 1 94.5 112 PHE A C 1
ATOM 882 O O . PHE A 1 112 ? -9.469 -13.016 -18.859 1 94.5 112 PHE A O 1
ATOM 889 N N . LYS A 1 113 ? -10.852 -11.891 -17.609 1 94.12 113 LYS A N 1
ATOM 890 C CA . LYS A 1 113 ? -10.922 -10.789 -18.578 1 94.12 113 LYS A CA 1
ATOM 891 C C . LYS A 1 113 ? -9.82 -9.766 -18.312 1 94.12 113 LYS A C 1
ATOM 893 O O . LYS A 1 113 ? -9.82 -9.102 -17.281 1 94.12 113 LYS A O 1
ATOM 898 N N . THR A 1 114 ? -8.945 -9.602 -19.312 1 95.19 114 THR A N 1
ATOM 899 C CA . THR A 1 114 ? -7.816 -8.688 -19.188 1 95.19 114 THR A CA 1
ATOM 900 C C . THR A 1 114 ? -8.297 -7.262 -18.953 1 95.19 114 THR A C 1
ATOM 902 O O . THR A 1 114 ? -9.312 -6.84 -19.5 1 95.19 114 THR A O 1
ATOM 905 N N . PHE A 1 115 ? -7.516 -6.559 -18.094 1 93.06 115 PHE A N 1
ATOM 906 C CA . PHE A 1 115 ? -7.902 -5.219 -17.656 1 93.06 115 PHE A CA 1
ATOM 907 C C . PHE A 1 115 ? -6.672 -4.344 -17.438 1 93.06 115 PHE A C 1
ATOM 909 O O . PHE A 1 115 ? -5.66 -4.809 -16.906 1 93.06 115 PHE A O 1
ATOM 916 N N . LEU A 1 116 ? -6.672 -3.105 -18.031 1 95.94 116 LEU A N 1
ATOM 917 C CA . LEU A 1 116 ? -5.676 -2.082 -17.734 1 95.94 116 LEU A CA 1
ATOM 918 C C . LEU A 1 116 ? -6.152 -1.175 -16.609 1 95.94 116 LEU A C 1
ATOM 920 O O . LEU A 1 116 ? -7.156 -0.477 -16.75 1 95.94 116 LEU A O 1
ATOM 924 N N . ASN A 1 117 ? -5.449 -1.214 -15.508 1 93.38 117 ASN A N 1
ATOM 925 C CA . ASN A 1 117 ? -5.945 -0.428 -14.383 1 93.38 117 ASN A CA 1
ATOM 926 C C . ASN A 1 117 ? -5.453 1.015 -14.445 1 93.38 117 ASN A C 1
ATOM 928 O O . ASN A 1 117 ? -4.703 1.38 -15.352 1 93.38 117 ASN A O 1
ATOM 932 N N . ARG A 1 118 ? -5.84 1.816 -13.562 1 90.81 118 ARG A N 1
ATOM 933 C CA . ARG A 1 118 ? -5.605 3.256 -13.609 1 90.81 118 ARG A CA 1
ATOM 934 C C . ARG A 1 118 ? -4.133 3.578 -13.383 1 90.81 118 ARG A C 1
ATOM 936 O O . ARG A 1 118 ? -3.686 4.691 -13.664 1 90.81 118 ARG A O 1
ATOM 943 N N . TYR A 1 119 ? -3.34 2.625 -12.945 1 93.12 119 TYR A N 1
ATOM 944 C CA . TYR A 1 119 ? -1.913 2.838 -12.727 1 93.12 119 TYR A CA 1
ATOM 945 C C . TYR A 1 119 ? -1.107 2.436 -13.953 1 93.12 119 TYR A C 1
ATOM 947 O O . TYR A 1 119 ? 0.114 2.605 -13.984 1 93.12 119 TYR A O 1
ATOM 955 N N . GLY A 1 120 ? -1.811 1.906 -14.93 1 94.56 120 GLY A N 1
ATOM 956 C CA . GLY A 1 120 ? -1.154 1.479 -16.156 1 94.56 120 GLY A CA 1
ATOM 957 C C . GLY A 1 120 ? -0.623 0.06 -16.078 1 94.56 120 GLY A C 1
ATOM 958 O O . GLY A 1 120 ? 0.26 -0.317 -16.859 1 94.56 120 GLY A O 1
ATOM 959 N N . VAL A 1 121 ? -1.086 -0.693 -15.141 1 96.5 121 VAL A N 1
ATOM 960 C CA . VAL A 1 121 ? -0.716 -2.102 -15.039 1 96.5 121 VAL A CA 1
ATOM 961 C C . VAL A 1 121 ? -1.765 -2.961 -15.742 1 96.5 121 VAL A C 1
ATOM 963 O O . VAL A 1 121 ? -2.951 -2.896 -15.414 1 96.5 121 VAL A O 1
ATOM 966 N N . GLU A 1 122 ? -1.342 -3.719 -16.688 1 97.31 122 GLU A N 1
ATOM 967 C CA . GLU A 1 122 ? -2.234 -4.66 -17.359 1 97.31 122 GLU A CA 1
ATOM 968 C C . GLU A 1 122 ? -2.334 -5.973 -16.594 1 97.31 122 GLU A C 1
ATOM 970 O O . GLU A 1 122 ? -1.329 -6.66 -16.406 1 97.31 122 GLU A O 1
ATOM 975 N N . LEU A 1 123 ? -3.471 -6.316 -16.125 1 97.31 123 LEU A N 1
ATOM 976 C CA . LEU A 1 123 ? -3.746 -7.578 -15.445 1 97.31 123 LEU A CA 1
ATOM 977 C C . LEU A 1 123 ? -4.34 -8.594 -16.406 1 97.31 123 LEU A C 1
ATOM 979 O O . LEU A 1 123 ? -5.434 -8.391 -16.938 1 97.31 123 LEU A O 1
ATOM 983 N N . ARG A 1 124 ? -3.613 -9.719 -16.609 1 97.31 124 ARG A N 1
ATOM 984 C CA . ARG A 1 124 ? -3.969 -10.625 -17.703 1 97.31 124 ARG A CA 1
ATOM 985 C C . ARG A 1 124 ? -4.582 -11.914 -17.156 1 97.31 124 ARG A C 1
ATOM 987 O O . ARG A 1 124 ? -5.219 -12.664 -17.906 1 97.31 124 ARG A O 1
ATOM 994 N N . ASN A 1 125 ? -4.348 -12.195 -15.969 1 97.06 125 ASN A N 1
ATOM 995 C CA . ASN A 1 125 ? -4.797 -13.422 -15.32 1 97.06 125 ASN A CA 1
ATOM 996 C C . ASN A 1 125 ? -4.934 -13.242 -13.812 1 97.06 125 ASN A C 1
ATOM 998 O O . ASN A 1 125 ? -4.645 -12.164 -13.281 1 97.06 125 ASN A O 1
ATOM 1002 N N . ILE A 1 126 ? -5.383 -14.227 -13.156 1 97.38 126 ILE A N 1
ATOM 1003 C CA . ILE A 1 126 ? -5.66 -14.164 -11.727 1 97.38 126 ILE A CA 1
ATOM 1004 C C . ILE A 1 126 ? -4.367 -13.898 -10.961 1 97.38 126 ILE A C 1
ATOM 1006 O O . ILE A 1 126 ? -4.371 -13.211 -9.938 1 97.38 126 ILE A O 1
ATOM 1010 N N . GLU A 1 127 ? -3.238 -14.375 -11.414 1 98 127 GLU A N 1
ATOM 1011 C CA . GLU A 1 127 ? -1.967 -14.156 -10.734 1 98 127 GLU A CA 1
ATOM 1012 C C . GLU A 1 127 ? -1.554 -12.688 -10.781 1 98 127 GLU A C 1
ATOM 1014 O O . GLU A 1 127 ? -1.087 -12.141 -9.781 1 98 127 GLU A O 1
ATOM 1019 N N . ASP A 1 128 ? -1.759 -12.078 -11.984 1 97.75 128 ASP A N 1
ATOM 1020 C CA . ASP A 1 128 ? -1.52 -10.641 -12.07 1 97.75 128 ASP A CA 1
ATOM 1021 C C . ASP A 1 128 ? -2.396 -9.875 -11.078 1 97.75 128 ASP A C 1
ATOM 1023 O O . ASP A 1 128 ? -1.941 -8.922 -10.445 1 97.75 128 ASP A O 1
ATOM 1027 N N . CYS A 1 129 ? -3.535 -10.32 -10.977 1 97.19 129 CYS A N 1
ATOM 1028 C CA . CYS A 1 129 ? -4.508 -9.672 -10.094 1 97.19 129 CYS A CA 1
ATOM 1029 C C . CYS A 1 129 ? -4.078 -9.781 -8.641 1 97.19 129 CYS A C 1
ATOM 1031 O O . CYS A 1 129 ? -4.121 -8.797 -7.902 1 97.19 129 CYS A O 1
ATOM 1033 N N . ILE A 1 130 ? -3.682 -10.969 -8.258 1 97.94 130 ILE A N 1
ATOM 1034 C CA . ILE A 1 130 ? -3.264 -11.18 -6.875 1 97.94 130 ILE A CA 1
ATOM 1035 C C . ILE A 1 130 ? -2.016 -10.352 -6.578 1 97.94 130 ILE A C 1
ATOM 1037 O O . ILE A 1 130 ? -1.91 -9.734 -5.516 1 97.94 130 ILE A O 1
ATOM 1041 N N . ASN A 1 131 ? -1.124 -10.312 -7.5 1 98.5 131 ASN A N 1
ATOM 1042 C CA . ASN A 1 131 ? 0.057 -9.477 -7.332 1 98.5 131 ASN A CA 1
ATOM 1043 C C . ASN A 1 131 ? -0.319 -8.008 -7.137 1 98.5 131 ASN A C 1
ATOM 1045 O O . ASN A 1 131 ? 0.25 -7.324 -6.281 1 98.5 131 ASN A O 1
ATOM 1049 N N . PHE A 1 132 ? -1.271 -7.562 -7.898 1 98.56 132 PHE A N 1
ATOM 1050 C CA . PHE A 1 132 ? -1.696 -6.176 -7.77 1 98.56 132 PHE A CA 1
ATOM 1051 C C . PHE A 1 132 ? -2.428 -5.953 -6.453 1 98.56 132 PHE A C 1
ATOM 1053 O O . PHE A 1 132 ? -2.307 -4.887 -5.84 1 98.56 132 PHE A O 1
ATOM 1060 N N . MET A 1 133 ? -3.176 -6.898 -6.047 1 98.38 133 MET A N 1
ATOM 1061 C CA . MET A 1 133 ? -3.91 -6.793 -4.789 1 98.38 133 MET A CA 1
ATOM 1062 C C . MET A 1 133 ? -2.961 -6.535 -3.625 1 98.38 133 MET A C 1
ATOM 1064 O O . MET A 1 133 ? -3.311 -5.832 -2.674 1 98.38 133 MET A O 1
ATOM 1068 N N . VAL A 1 134 ? -1.751 -7.137 -3.697 1 98.81 134 VAL A N 1
ATOM 1069 C CA . VAL A 1 134 ? -0.765 -6.914 -2.646 1 98.81 134 VAL A CA 1
ATOM 1070 C C . VAL A 1 134 ? -0.478 -5.418 -2.518 1 98.81 134 VAL A C 1
ATOM 1072 O O . VAL A 1 134 ? -0.485 -4.871 -1.412 1 98.81 134 VAL A O 1
ATOM 1075 N N . PHE A 1 135 ? -0.303 -4.734 -3.613 1 98.88 135 PHE A N 1
ATOM 1076 C CA . PHE A 1 135 ? -0.088 -3.291 -3.641 1 98.88 135 PHE A CA 1
ATOM 1077 C C . PHE A 1 135 ? -1.316 -2.551 -3.127 1 98.88 135 PHE A C 1
ATOM 1079 O O . PHE A 1 135 ? -1.2 -1.64 -2.303 1 98.88 135 PHE A O 1
ATOM 1086 N N . HIS A 1 136 ? -2.463 -2.918 -3.652 1 98.81 136 HIS A N 1
ATOM 1087 C CA . HIS A 1 136 ? -3.729 -2.283 -3.305 1 98.81 136 HIS A CA 1
ATOM 1088 C C . HIS A 1 136 ? -4.008 -2.391 -1.811 1 98.81 136 HIS A C 1
ATOM 1090 O O . HIS A 1 136 ? -4.469 -1.431 -1.189 1 98.81 136 HIS A O 1
ATOM 1096 N N . GLU A 1 137 ? -3.721 -3.588 -1.223 1 98.81 137 GLU A N 1
ATOM 1097 C CA . GLU A 1 137 ? -3.848 -3.771 0.22 1 98.81 137 GLU A CA 1
ATOM 1098 C C . GLU A 1 137 ? -2.947 -2.803 0.981 1 98.81 137 GLU A C 1
ATOM 1100 O O . GLU A 1 137 ? -3.375 -2.189 1.962 1 98.81 137 GLU A O 1
ATOM 1105 N N . GLY A 1 138 ? -1.67 -2.68 0.512 1 98.81 138 GLY A N 1
ATOM 1106 C CA . GLY A 1 138 ? -0.766 -1.716 1.118 1 98.81 138 GLY A CA 1
ATOM 1107 C C . GLY A 1 138 ? -1.273 -0.289 1.039 1 98.81 138 GLY A C 1
ATOM 1108 O O . GLY A 1 138 ? -1.234 0.445 2.029 1 98.81 138 GLY A O 1
ATOM 1109 N N . LEU A 1 139 ? -1.739 0.066 -0.112 1 98.81 139 LEU A N 1
ATOM 1110 C CA . LEU A 1 139 ? -2.25 1.412 -0.345 1 98.81 139 LEU A CA 1
ATOM 1111 C C . LEU A 1 139 ? -3.318 1.774 0.682 1 98.81 139 LEU A C 1
ATOM 1113 O O . LEU A 1 139 ? -3.213 2.801 1.355 1 98.81 139 LEU A O 1
ATOM 1117 N N . HIS A 1 140 ? -4.301 0.933 0.828 1 98.81 140 HIS A N 1
ATOM 1118 C CA . HIS A 1 140 ? -5.398 1.247 1.732 1 98.81 140 HIS A CA 1
ATOM 1119 C C . HIS A 1 140 ? -4.98 1.081 3.189 1 98.81 140 HIS A C 1
ATOM 1121 O O .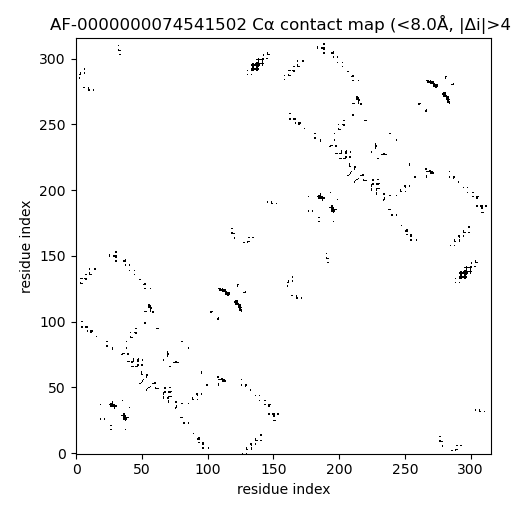 HIS A 1 140 ? -5.473 1.795 4.066 1 98.81 140 HIS A O 1
ATOM 1127 N N . TYR A 1 141 ? -4.023 0.152 3.482 1 98.81 141 TYR A N 1
ATOM 1128 C CA . TYR A 1 141 ? -3.432 0.051 4.812 1 98.81 141 TYR A CA 1
ATOM 1129 C C . TYR A 1 141 ? -2.805 1.374 5.234 1 98.81 141 TYR A C 1
ATOM 1131 O O . TYR A 1 141 ? -3.105 1.896 6.309 1 98.81 141 TYR A O 1
ATOM 1139 N N . GLY A 1 142 ? -1.939 1.931 4.363 1 98.62 142 GLY A N 1
ATOM 1140 C CA . GLY A 1 142 ? -1.308 3.209 4.648 1 98.62 142 GLY A CA 1
ATOM 1141 C C . GLY A 1 142 ? -2.301 4.344 4.805 1 98.62 142 GLY A C 1
ATOM 1142 O O . GLY A 1 142 ? -2.152 5.191 5.688 1 98.62 142 GLY A O 1
ATOM 1143 N N . TYR A 1 143 ? -3.287 4.32 3.947 1 98.69 143 TYR A N 1
ATOM 1144 C CA . TYR A 1 143 ? -4.301 5.371 4 1 98.69 143 TYR A CA 1
ATOM 1145 C C . TYR A 1 143 ? -5.078 5.309 5.309 1 98.69 143 TYR A C 1
ATOM 1147 O O . TYR A 1 143 ? -5.371 6.344 5.914 1 98.69 143 TYR A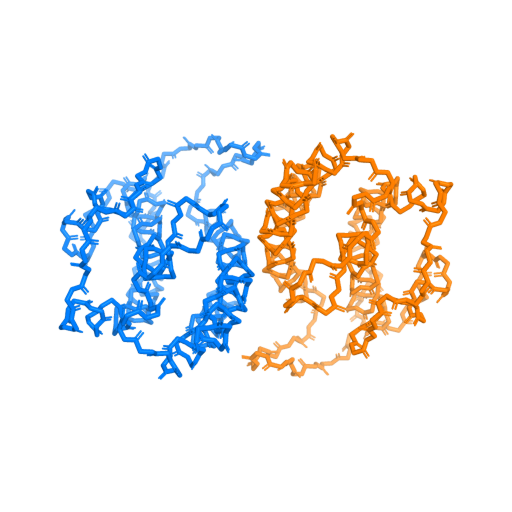 O 1
ATOM 1155 N N . VAL A 1 144 ? -5.355 4.125 5.758 1 98.69 144 VAL A N 1
ATOM 1156 C CA . VAL A 1 144 ? -6.086 3.926 7.008 1 98.69 144 VAL A CA 1
ATOM 1157 C C . VAL A 1 144 ? -5.227 4.383 8.188 1 98.69 144 VAL A C 1
ATOM 1159 O O . VAL A 1 144 ? -5.734 4.965 9.141 1 98.69 144 VAL A O 1
ATOM 1162 N N . LEU A 1 145 ? -3.91 4.109 8.164 1 98.31 145 LEU A N 1
ATOM 1163 C CA . LEU A 1 145 ? -3.025 4.605 9.211 1 98.31 145 LEU A CA 1
ATOM 1164 C C . LEU A 1 145 ? -3.115 6.125 9.32 1 98.31 145 LEU A C 1
ATOM 1166 O O . LEU A 1 145 ? -3.176 6.668 10.43 1 98.31 145 LEU A O 1
ATOM 1170 N N . ALA A 1 146 ? -3.137 6.773 8.172 1 97.88 146 ALA A N 1
ATOM 1171 C CA . ALA A 1 146 ? -3.23 8.234 8.164 1 97.88 146 ALA A CA 1
ATOM 1172 C C . ALA A 1 146 ? -4.59 8.703 8.68 1 97.88 146 ALA A C 1
ATOM 1174 O O . ALA A 1 146 ? -4.672 9.656 9.453 1 97.88 146 ALA A O 1
ATOM 1175 N N . LEU A 1 147 ? -5.637 8.047 8.258 1 97.88 147 LEU A N 1
ATOM 1176 C CA . LEU A 1 147 ? -6.98 8.375 8.734 1 97.88 147 LEU A CA 1
ATOM 1177 C C . LEU A 1 147 ? -7.074 8.227 10.25 1 97.88 147 LEU A C 1
ATOM 1179 O O . LEU A 1 147 ? -7.691 9.062 10.914 1 97.88 147 LEU A O 1
ATOM 1183 N N . LYS A 1 148 ? -6.527 7.16 10.75 1 97.62 148 LYS A N 1
ATOM 1184 C CA . LYS A 1 148 ? -6.539 6.93 12.188 1 97.62 148 LYS A CA 1
ATOM 1185 C C . LYS A 1 148 ? -5.906 8.102 12.938 1 97.62 148 LYS A C 1
ATOM 1187 O O . LYS A 1 148 ? -6.438 8.562 13.945 1 97.62 148 LYS A O 1
ATOM 1192 N N . ARG A 1 149 ? -4.789 8.594 12.422 1 95 149 ARG A N 1
ATOM 1193 C CA . ARG A 1 149 ? -4.145 9.75 13.039 1 95 149 ARG A CA 1
ATOM 1194 C C . ARG A 1 149 ? -5.07 10.961 13.039 1 95 149 ARG A C 1
ATOM 1196 O O . ARG A 1 149 ? -5.156 11.688 14.039 1 95 149 ARG A O 1
ATOM 1203 N N . ALA A 1 150 ? -5.723 11.148 11.938 1 93.75 150 ALA A N 1
ATOM 1204 C CA . ALA A 1 150 ? -6.598 12.305 11.781 1 93.75 150 ALA A CA 1
ATOM 1205 C C . ALA A 1 150 ? -7.797 12.227 12.719 1 93.75 150 ALA A C 1
ATOM 1207 O O . ALA A 1 150 ? -8.18 13.219 13.336 1 93.75 150 ALA A O 1
ATOM 1208 N N . VAL A 1 151 ? -8.359 11.047 12.852 1 94.69 151 VAL A N 1
ATOM 1209 C CA . VAL A 1 151 ? -9.578 10.898 13.633 1 94.69 151 VAL A CA 1
ATOM 1210 C C . VAL A 1 151 ? -9.25 10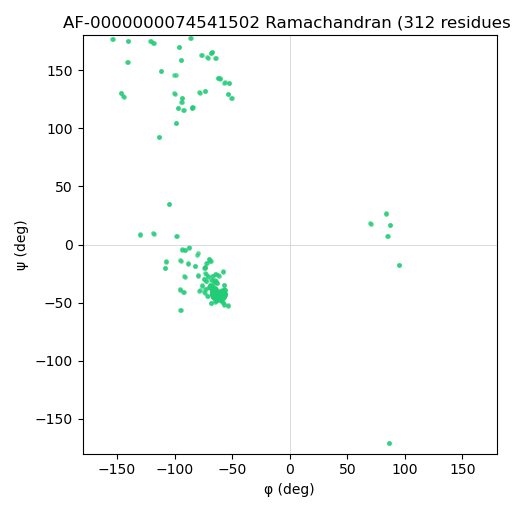.953 15.125 1 94.69 151 VAL A C 1
ATOM 1212 O O . VAL A 1 151 ? -10.039 11.453 15.93 1 94.69 151 VAL A O 1
ATOM 1215 N N . VAL A 1 152 ? -8.094 10.398 15.516 1 91.5 152 VAL A N 1
ATOM 1216 C CA . VAL A 1 152 ? -7.691 10.398 16.922 1 91.5 152 VAL A CA 1
ATOM 1217 C C . VAL A 1 152 ? -7.273 11.812 17.344 1 91.5 152 VAL A C 1
ATOM 1219 O O . VAL A 1 152 ? -7.594 12.258 18.438 1 91.5 152 VAL A O 1
ATOM 1222 N N . ASN A 1 153 ? -6.598 12.531 16.469 1 84.19 153 ASN A N 1
ATOM 1223 C CA . ASN A 1 153 ? -6.184 13.898 16.75 1 84.19 153 ASN A CA 1
ATOM 1224 C C . ASN A 1 153 ? -7.383 14.836 16.844 1 84.19 153 ASN A C 1
ATOM 1226 O O . ASN A 1 153 ? -7.402 15.75 17.672 1 84.19 153 ASN A O 1
ATOM 1230 N N . GLU A 1 154 ? -8.336 14.711 15.992 1 77.06 154 GLU A N 1
ATOM 1231 C CA . GLU A 1 154 ? -9.531 15.547 16.016 1 77.06 154 GLU A CA 1
ATOM 1232 C C . GLU A 1 154 ? -10.391 15.258 17.234 1 77.06 154 GLU A C 1
ATOM 1234 O O . GLU A 1 154 ? -11.062 16.141 17.766 1 77.06 154 GLU A O 1
ATOM 1239 N N . SER A 1 155 ? -10.328 14.062 17.656 1 69.38 155 SER A N 1
ATOM 1240 C CA . SER A 1 155 ? -11.078 13.703 18.859 1 69.38 155 SER A CA 1
ATOM 1241 C C . SER A 1 155 ? -10.43 14.281 20.109 1 69.38 155 SER A C 1
ATOM 1243 O O . SER A 1 155 ? -11.117 14.625 21.062 1 69.38 155 SER A O 1
ATOM 1245 N N . ASN A 1 156 ? -9.117 14.391 20.047 1 65.5 156 ASN A N 1
ATOM 1246 C CA . ASN A 1 156 ? -8.391 14.953 21.172 1 65.5 156 ASN A CA 1
ATOM 1247 C C . ASN A 1 156 ? -8.469 16.484 21.188 1 65.5 156 ASN A C 1
ATOM 1249 O O . ASN A 1 156 ? -8.219 17.109 22.219 1 65.5 156 ASN A O 1
ATOM 1253 N N . SER A 1 157 ? -8.664 17.047 19.969 1 53.72 157 SER A N 1
ATOM 1254 C CA . SER A 1 157 ? -8.758 18.5 19.891 1 53.72 157 SER A CA 1
ATOM 1255 C C . SER A 1 157 ? -10.141 19 20.281 1 53.72 157 SER A C 1
ATOM 1257 O O . SER A 1 157 ? -10.375 20.203 20.375 1 53.72 157 SER A O 1
ATOM 1259 N N . LYS A 1 158 ? -11.133 18.156 20.469 1 50.28 158 LYS A N 1
ATOM 1260 C CA . LYS A 1 158 ? -12.422 18.562 21.016 1 50.28 158 LYS A CA 1
ATOM 1261 C C . LYS A 1 158 ? -12.445 18.406 22.531 1 50.28 158 LYS A C 1
ATOM 1263 O O . LYS A 1 158 ? -11.875 17.453 23.078 1 50.28 158 LYS A O 1
ATOM 1268 N N . MET B 1 1 ? 9.133 -12.438 -11.547 1 96.12 1 MET B N 1
ATOM 1269 C CA . MET B 1 1 ? 8.969 -11.242 -10.734 1 96.12 1 MET B CA 1
ATOM 1270 C C . MET B 1 1 ? 8.641 -10.031 -11.602 1 96.12 1 MET B C 1
ATOM 1272 O O . MET B 1 1 ? 8.492 -8.914 -11.086 1 96.12 1 MET B O 1
ATOM 1276 N N . LYS B 1 2 ? 8.336 -10.258 -12.781 1 96.12 2 LYS B N 1
ATOM 1277 C CA . LYS B 1 2 ? 8.133 -9.18 -13.742 1 96.12 2 LYS B CA 1
ATOM 1278 C C . LYS B 1 2 ? 6.898 -8.352 -13.383 1 96.12 2 LYS B C 1
ATOM 1280 O O . LYS B 1 2 ? 6.953 -7.121 -13.383 1 96.12 2 LYS B O 1
ATOM 1285 N N . THR B 1 3 ? 5.793 -9.023 -13.039 1 97.25 3 THR B N 1
ATOM 1286 C CA . THR B 1 3 ? 4.566 -8.312 -12.703 1 97.25 3 THR B CA 1
ATOM 1287 C C . THR B 1 3 ? 4.754 -7.488 -11.43 1 97.25 3 THR B C 1
ATOM 1289 O O . THR B 1 3 ? 4.324 -6.336 -11.359 1 97.25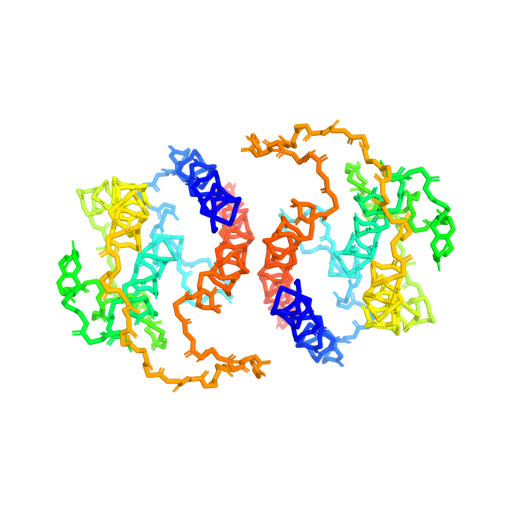 3 THR B O 1
ATOM 1292 N N . GLN B 1 4 ? 5.402 -8.086 -10.414 1 98.44 4 GLN B N 1
ATOM 1293 C CA . GLN B 1 4 ? 5.66 -7.395 -9.156 1 98.44 4 GLN B CA 1
ATOM 1294 C C . GLN B 1 4 ? 6.48 -6.129 -9.383 1 98.44 4 GLN B C 1
ATOM 1296 O O . GLN B 1 4 ? 6.145 -5.062 -8.859 1 98.44 4 GLN B O 1
ATOM 1301 N N . LEU B 1 5 ? 7.52 -6.273 -10.188 1 98.44 5 LEU B N 1
ATOM 1302 C CA . LEU B 1 5 ? 8.398 -5.141 -10.445 1 98.44 5 LEU B CA 1
ATOM 1303 C C . LEU B 1 5 ? 7.691 -4.078 -11.273 1 98.44 5 LEU B C 1
ATOM 1305 O O . LEU B 1 5 ? 7.93 -2.881 -11.094 1 98.44 5 LEU B O 1
ATOM 1309 N N . GLU B 1 6 ? 6.859 -4.488 -12.148 1 98.25 6 GLU B N 1
ATOM 1310 C CA . GLU B 1 6 ? 6.066 -3.537 -12.922 1 98.25 6 GLU B CA 1
ATOM 1311 C C . GLU B 1 6 ? 5.121 -2.75 -12.016 1 98.25 6 GLU B C 1
ATOM 1313 O O . GLU B 1 6 ? 4.965 -1.538 -12.18 1 98.25 6 GLU B O 1
ATOM 1318 N N . ILE B 1 7 ? 4.477 -3.422 -11.094 1 98.75 7 ILE B N 1
ATOM 1319 C CA . ILE B 1 7 ? 3.566 -2.775 -10.156 1 98.75 7 ILE B CA 1
ATOM 1320 C C . ILE B 1 7 ? 4.324 -1.729 -9.336 1 98.75 7 ILE B C 1
ATOM 1322 O O . ILE B 1 7 ? 3.846 -0.607 -9.156 1 98.75 7 ILE B O 1
ATOM 1326 N N . ILE B 1 8 ? 5.527 -2.104 -8.891 1 98.81 8 ILE B N 1
ATOM 1327 C CA . ILE B 1 8 ? 6.355 -1.188 -8.109 1 98.81 8 ILE B CA 1
ATOM 1328 C C . ILE B 1 8 ? 6.723 0.026 -8.961 1 98.81 8 ILE B C 1
ATOM 1330 O O . ILE B 1 8 ? 6.598 1.168 -8.508 1 98.81 8 ILE B O 1
ATOM 1334 N N . ARG B 1 9 ? 7.098 -0.224 -10.234 1 98.56 9 ARG B N 1
ATOM 1335 C CA . ARG B 1 9 ? 7.504 0.855 -11.125 1 98.56 9 ARG B CA 1
ATOM 1336 C C . ARG B 1 9 ? 6.344 1.808 -11.398 1 98.56 9 ARG B C 1
ATOM 1338 O O . ARG B 1 9 ? 6.508 3.027 -11.328 1 98.56 9 ARG B O 1
ATOM 1345 N N . LYS B 1 10 ? 5.23 1.274 -11.711 1 98.62 10 LYS B N 1
ATOM 1346 C CA . LYS B 1 10 ? 4.062 2.098 -12 1 98.62 10 LYS B CA 1
ATOM 1347 C C . LYS B 1 10 ? 3.615 2.881 -10.773 1 98.62 10 LYS B C 1
ATOM 1349 O O . LYS B 1 10 ? 3.186 4.031 -10.883 1 98.62 10 LYS B O 1
ATOM 1354 N N . GLY B 1 11 ? 3.674 2.189 -9.609 1 98.38 11 GLY B N 1
ATOM 1355 C CA . GLY B 1 11 ? 3.387 2.895 -8.375 1 98.38 11 GLY B CA 1
ATOM 1356 C C . GLY B 1 11 ? 4.297 4.086 -8.141 1 98.38 11 GLY B C 1
ATOM 1357 O O . GLY B 1 11 ? 3.83 5.172 -7.793 1 98.38 11 GLY B O 1
ATOM 1358 N N . ARG B 1 12 ? 5.57 3.902 -8.344 1 98.75 12 ARG B N 1
ATOM 1359 C CA . ARG B 1 12 ? 6.535 4.98 -8.141 1 98.75 12 ARG B CA 1
ATOM 1360 C C . ARG B 1 12 ? 6.371 6.066 -9.195 1 98.75 12 ARG B C 1
ATOM 1362 O O . ARG B 1 12 ? 6.535 7.254 -8.906 1 98.75 12 ARG B O 1
ATOM 1369 N N . GLN B 1 13 ? 6.066 5.66 -10.414 1 98.5 13 GLN B N 1
ATOM 1370 C CA . GLN B 1 13 ? 5.793 6.648 -11.453 1 98.5 13 GLN B CA 1
ATOM 1371 C C . GLN B 1 13 ? 4.605 7.531 -11.07 1 98.5 13 GLN B C 1
ATOM 1373 O O . GLN B 1 13 ? 4.66 8.75 -11.227 1 98.5 13 GLN B O 1
ATOM 1378 N N . SER B 1 14 ? 3.574 6.879 -10.648 1 98.25 14 SER B N 1
ATOM 1379 C CA . SER B 1 14 ? 2.402 7.621 -10.195 1 98.25 14 SER B CA 1
ATOM 1380 C C . SER B 1 14 ? 2.752 8.555 -9.039 1 98.25 14 SER B C 1
ATOM 1382 O O . SER B 1 14 ? 2.301 9.703 -9 1 98.25 14 SER B O 1
ATOM 1384 N N . LEU B 1 15 ? 3.52 8.062 -8.109 1 98.44 15 LEU B N 1
ATOM 1385 C CA . LEU B 1 15 ? 3.947 8.844 -6.953 1 98.44 15 LEU B CA 1
ATOM 1386 C C . LEU B 1 15 ? 4.742 10.07 -7.395 1 98.44 15 LEU B C 1
ATOM 1388 O O . LEU B 1 15 ? 4.566 11.156 -6.848 1 98.44 15 LEU B O 1
ATOM 1392 N N . ILE B 1 16 ? 5.629 9.875 -8.352 1 98.5 16 ILE B N 1
ATOM 1393 C CA . ILE B 1 16 ? 6.406 10.984 -8.898 1 98.5 16 ILE B CA 1
ATOM 1394 C C . ILE B 1 16 ? 5.465 12.055 -9.453 1 98.5 16 ILE B C 1
ATOM 1396 O O . ILE B 1 16 ? 5.66 13.242 -9.211 1 98.5 16 ILE B O 1
ATOM 1400 N N . GLY B 1 17 ? 4.414 11.625 -10.164 1 97.75 17 GLY B N 1
ATOM 1401 C CA . GLY B 1 17 ? 3.424 12.57 -10.664 1 97.75 17 GLY B CA 1
ATOM 1402 C C . GLY B 1 17 ? 2.715 13.336 -9.562 1 97.75 17 GLY B C 1
ATOM 1403 O O . GLY B 1 17 ? 2.541 14.555 -9.656 1 97.75 17 GLY B O 1
ATOM 1404 N N . ILE B 1 18 ? 2.389 12.711 -8.547 1 97.5 18 ILE B N 1
ATOM 1405 C CA . ILE B 1 18 ? 1.652 13.289 -7.43 1 97.5 18 ILE B CA 1
ATOM 1406 C C . ILE B 1 18 ? 2.514 14.344 -6.734 1 97.5 18 ILE B C 1
ATOM 1408 O O . ILE B 1 18 ? 2.057 15.461 -6.477 1 97.5 18 ILE B O 1
ATOM 1412 N N . VAL B 1 19 ? 3.746 14.047 -6.488 1 97.94 19 VAL B N 1
ATOM 1413 C CA . VAL B 1 19 ? 4.57 14.93 -5.664 1 97.94 19 VAL B CA 1
ATOM 1414 C C . VAL B 1 19 ? 5.117 16.062 -6.52 1 97.94 19 VAL B C 1
ATOM 1416 O O . VAL B 1 19 ? 5.547 17.094 -5.988 1 97.94 19 VAL B O 1
ATOM 1419 N N . SER B 1 20 ? 5.105 15.875 -7.867 1 97.44 20 SER B N 1
AT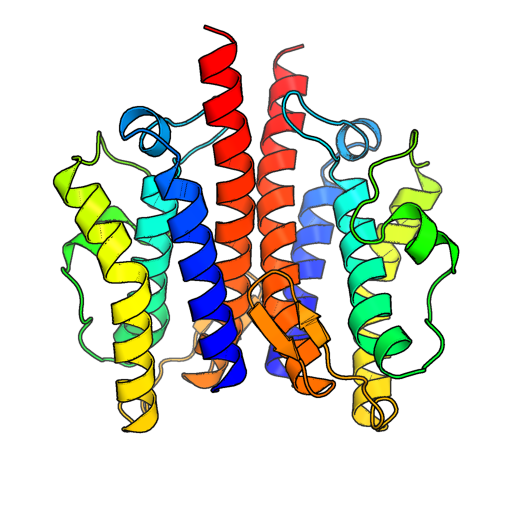OM 1420 C CA . SER B 1 20 ? 5.57 16.938 -8.758 1 97.44 20 SER B CA 1
ATOM 1421 C C . SER B 1 20 ? 4.621 18.125 -8.742 1 97.44 20 SER B C 1
ATOM 1423 O O . SER B 1 20 ? 4.984 19.219 -9.18 1 97.44 20 SER B O 1
ATOM 1425 N N . GLU B 1 21 ? 3.432 17.969 -8.211 1 96.69 21 GLU B N 1
ATOM 1426 C CA . GLU B 1 21 ? 2.434 19.031 -8.125 1 96.69 21 GLU B CA 1
ATOM 1427 C C . GLU B 1 21 ? 2.613 19.844 -6.848 1 96.69 21 GLU B C 1
ATOM 1429 O O . GLU B 1 21 ? 1.943 20.875 -6.66 1 96.69 21 GLU B O 1
ATOM 1434 N N . LEU B 1 22 ? 3.529 19.5 -6.027 1 98.19 22 LEU B N 1
ATOM 1435 C CA . LEU B 1 22 ? 3.682 20.109 -4.711 1 98.19 22 LEU B CA 1
ATOM 1436 C C . LEU B 1 22 ? 4.961 20.938 -4.641 1 98.19 22 LEU B C 1
ATOM 1438 O O . LEU B 1 22 ? 5.945 20.625 -5.309 1 98.19 22 LEU B O 1
ATOM 1442 N N . THR B 1 23 ? 4.934 22.016 -3.82 1 98.06 23 THR B N 1
ATOM 1443 C CA . THR B 1 23 ? 6.121 22.828 -3.592 1 98.06 23 THR B CA 1
ATOM 1444 C C . THR B 1 23 ? 7.086 22.125 -2.641 1 98.06 23 THR B C 1
ATOM 1446 O O . THR B 1 23 ? 6.699 21.203 -1.926 1 98.06 23 THR B O 1
ATOM 1449 N N . ASP B 1 24 ? 8.336 22.594 -2.646 1 98.25 24 ASP B N 1
ATOM 1450 C CA . ASP B 1 24 ? 9.32 22.062 -1.707 1 98.25 24 ASP B CA 1
ATOM 1451 C C . ASP B 1 24 ? 8.836 22.219 -0.266 1 98.25 24 ASP B C 1
ATOM 1453 O O . ASP B 1 24 ? 9.086 21.344 0.569 1 98.25 24 ASP B O 1
ATOM 1457 N N . GLU B 1 25 ? 8.188 23.344 0.012 1 97.75 25 GLU B N 1
ATOM 1458 C CA . GLU B 1 25 ? 7.652 23.594 1.348 1 97.75 25 GLU B CA 1
ATOM 1459 C C . GLU B 1 25 ? 6.609 22.547 1.727 1 97.75 25 GLU B C 1
ATOM 1461 O O . GLU B 1 25 ? 6.633 22.016 2.838 1 97.75 25 GLU B O 1
ATOM 1466 N N . GLN B 1 26 ? 5.742 22.188 0.825 1 98.06 26 GLN B N 1
ATOM 1467 C CA . GLN B 1 26 ? 4.707 21.188 1.058 1 98.06 26 GLN B CA 1
ATOM 1468 C C . GLN B 1 26 ? 5.312 19.797 1.244 1 98.06 26 GLN B C 1
ATOM 1470 O O . GLN B 1 26 ? 4.871 19.031 2.102 1 98.06 26 GLN B O 1
ATOM 1475 N N . LEU B 1 27 ? 6.328 19.516 0.473 1 98.69 27 LEU B N 1
ATOM 1476 C CA . LEU B 1 27 ? 6.98 18.203 0.548 1 98.69 27 LEU B CA 1
ATOM 1477 C C . LEU B 1 27 ? 7.695 18.031 1.884 1 98.69 27 LEU B C 1
ATOM 1479 O O . LEU B 1 27 ? 7.805 16.922 2.395 1 98.69 27 LEU B O 1
ATOM 1483 N N . ASN B 1 28 ? 8.117 19.156 2.479 1 98.5 28 ASN B N 1
ATOM 1484 C CA . ASN B 1 28 ? 8.883 19.141 3.721 1 98.5 28 ASN B CA 1
ATOM 1485 C C . ASN B 1 28 ? 7.977 19.297 4.941 1 98.5 28 ASN B C 1
ATOM 1487 O O . ASN B 1 28 ? 8.406 19.062 6.07 1 98.5 28 ASN B O 1
ATOM 1491 N N . LYS B 1 29 ? 6.727 19.703 4.746 1 97.62 29 LYS B N 1
ATOM 1492 C CA . LYS B 1 29 ? 5.828 20.031 5.848 1 97.62 29 LYS B CA 1
ATOM 1493 C C . LYS B 1 29 ? 5.355 18.766 6.562 1 97.62 29 LYS B C 1
ATOM 1495 O O . LYS B 1 29 ? 4.988 17.781 5.914 1 97.62 29 LYS B O 1
ATOM 1500 N N . ILE B 1 30 ? 5.43 18.766 7.82 1 97 30 ILE B N 1
ATOM 1501 C CA . ILE B 1 30 ? 4.801 17.734 8.641 1 97 30 ILE B CA 1
ATOM 1502 C C . ILE B 1 30 ? 3.467 18.25 9.18 1 97 30 ILE B C 1
ATOM 1504 O O . ILE B 1 30 ? 3.432 19.094 10.078 1 97 30 ILE B O 1
ATOM 1508 N N . PRO B 1 31 ? 2.398 17.781 8.594 1 94.25 31 PRO B N 1
ATOM 1509 C CA . PRO B 1 31 ? 1.102 18.266 9.062 1 94.25 31 PRO B CA 1
ATOM 1510 C C . PRO B 1 31 ? 0.803 17.875 10.508 1 94.25 31 PRO B C 1
ATOM 1512 O O . PRO B 1 31 ? 1.439 16.953 11.047 1 94.25 31 PRO B O 1
ATOM 1515 N N . GLU B 1 32 ? -0.121 18.578 11.125 1 90.62 32 GLU B N 1
ATOM 1516 C CA . GLU B 1 32 ? -0.543 18.25 12.484 1 90.62 32 GLU B CA 1
ATOM 1517 C C . GLU B 1 32 ? -0.974 16.781 12.586 1 90.62 32 GLU B C 1
ATOM 1519 O O . GLU B 1 32 ? -1.687 16.281 11.711 1 90.62 32 GLU B O 1
ATOM 1524 N N . GLY B 1 33 ? -0.433 16.062 13.578 1 90.12 33 GLY B N 1
ATOM 1525 C CA . GLY B 1 33 ? -0.813 14.68 13.836 1 90.12 33 GLY B CA 1
ATOM 1526 C C . GLY B 1 33 ? 0.112 13.672 13.18 1 90.12 33 GLY B C 1
ATOM 1527 O O . GLY B 1 33 ? 0.086 12.484 13.516 1 90.12 33 GLY B O 1
ATOM 1528 N N . TYR B 1 34 ? 0.86 14.164 12.203 1 94.88 34 TYR B N 1
ATOM 1529 C CA . TYR B 1 34 ? 1.79 13.281 11.508 1 94.88 34 TYR B CA 1
ATOM 1530 C C . TYR B 1 34 ? 3.182 13.359 12.125 1 94.88 34 TYR B C 1
ATOM 1532 O O . TYR B 1 34 ? 3.52 14.344 12.789 1 94.88 34 TYR B O 1
ATOM 1540 N N . ASN B 1 35 ? 3.975 12.305 11.875 1 93.94 35 ASN B N 1
ATOM 1541 C CA . ASN B 1 35 ? 5.328 12.25 12.422 1 93.94 35 ASN B CA 1
ATOM 1542 C C . ASN B 1 35 ? 6.379 12.461 11.336 1 93.94 35 ASN B C 1
ATOM 1544 O O . ASN B 1 35 ? 7.559 12.641 11.633 1 93.94 35 ASN B O 1
ATOM 1548 N N . ASN B 1 36 ? 5.902 12.344 10.117 1 97.12 36 ASN B N 1
ATOM 1549 C CA . ASN B 1 36 ? 6.816 12.508 8.992 1 97.12 36 ASN B CA 1
ATOM 1550 C C . ASN B 1 36 ? 6.164 13.281 7.855 1 97.12 36 ASN B C 1
ATOM 1552 O O . ASN B 1 36 ? 5.062 13.812 8.008 1 97.12 36 ASN B O 1
ATOM 1556 N N . ASN B 1 37 ? 6.949 13.578 6.801 1 98.38 37 ASN B N 1
ATOM 1557 C CA . ASN B 1 37 ? 6.484 14.352 5.652 1 98.38 37 ASN B CA 1
ATOM 1558 C C . ASN B 1 37 ? 6.621 13.562 4.355 1 98.38 37 ASN B C 1
ATOM 1560 O O . ASN B 1 37 ? 7.055 12.406 4.367 1 98.38 37 ASN B O 1
ATOM 1564 N N . ILE B 1 38 ? 6.156 14.117 3.332 1 98.81 38 ILE B N 1
ATOM 1565 C CA . ILE B 1 38 ? 6.059 13.43 2.049 1 98.81 38 ILE B CA 1
ATOM 1566 C C . ILE B 1 38 ? 7.453 13.062 1.551 1 98.81 38 ILE B C 1
ATOM 1568 O O . ILE B 1 38 ? 7.684 11.938 1.109 1 98.81 38 ILE B O 1
ATOM 1572 N N . ILE B 1 39 ? 8.414 14 1.608 1 98.81 39 ILE B N 1
ATOM 1573 C CA . ILE B 1 39 ? 9.734 13.758 1.027 1 98.81 39 ILE B CA 1
ATOM 1574 C C . ILE B 1 39 ? 10.445 12.656 1.812 1 98.81 39 ILE B C 1
ATOM 1576 O O . ILE B 1 39 ? 11.18 11.852 1.235 1 98.81 39 ILE B O 1
ATOM 1580 N N . TRP B 1 40 ? 10.266 12.562 3.125 1 98.75 40 TRP B N 1
ATOM 1581 C CA . TRP B 1 40 ? 10.812 11.461 3.912 1 98.75 40 TRP B CA 1
ATOM 1582 C C . TRP B 1 40 ? 10.273 10.125 3.424 1 98.75 40 TRP B C 1
ATOM 1584 O O . TRP B 1 40 ? 11.016 9.141 3.332 1 98.75 40 TRP B O 1
ATOM 1594 N N . ASN B 1 41 ? 8.984 10.055 3.162 1 98.81 41 ASN B N 1
ATOM 1595 C CA . ASN B 1 41 ? 8.391 8.812 2.68 1 98.81 41 ASN B CA 1
ATOM 1596 C C . ASN B 1 41 ? 9.016 8.359 1.362 1 98.81 41 ASN B C 1
ATOM 1598 O O . ASN B 1 41 ? 9.219 7.168 1.145 1 98.81 41 ASN B O 1
ATOM 1602 N N . LEU B 1 42 ? 9.289 9.289 0.457 1 98.88 42 LEU B N 1
ATOM 1603 C CA . LEU B 1 42 ? 9.945 8.93 -0.796 1 98.88 42 LEU B CA 1
ATOM 1604 C C . LEU B 1 42 ? 11.352 8.406 -0.54 1 98.88 42 LEU B C 1
ATOM 1606 O O . LEU B 1 42 ? 11.758 7.395 -1.118 1 98.88 42 LEU B O 1
ATOM 1610 N N . GLY B 1 43 ? 12.109 9.156 0.307 1 98.69 43 GLY B N 1
ATOM 1611 C CA . GLY B 1 43 ? 13.414 8.664 0.696 1 98.69 43 GLY B CA 1
ATOM 1612 C C . GLY B 1 43 ? 13.367 7.285 1.332 1 98.69 43 GLY B C 1
ATOM 1613 O O . GLY B 1 43 ? 14.234 6.445 1.074 1 98.69 43 GLY B O 1
ATOM 1614 N N . HIS B 1 44 ? 12.375 7.055 2.139 1 98.81 44 HIS B N 1
ATOM 1615 C CA . HIS B 1 44 ? 12.203 5.781 2.83 1 98.81 44 HIS B CA 1
ATOM 1616 C C . HIS B 1 44 ? 11.945 4.648 1.844 1 98.81 44 HIS B C 1
ATOM 1618 O O . HIS B 1 44 ? 12.391 3.518 2.059 1 98.81 44 HIS B O 1
ATOM 1624 N N . LEU B 1 45 ? 11.188 4.891 0.761 1 98.81 45 LEU B N 1
ATOM 1625 C CA . LEU B 1 45 ? 10.977 3.873 -0.263 1 98.81 45 LEU B CA 1
ATOM 1626 C C . LEU B 1 45 ? 12.305 3.414 -0.853 1 98.81 45 LEU B C 1
ATOM 1628 O O . LEU B 1 45 ? 12.516 2.217 -1.062 1 98.81 45 LEU B O 1
ATOM 1632 N N . ILE B 1 46 ? 13.18 4.359 -1.093 1 98.75 46 ILE B N 1
ATOM 1633 C CA . ILE B 1 46 ? 14.5 4.043 -1.642 1 98.75 46 ILE B CA 1
ATOM 1634 C C . ILE B 1 46 ? 15.32 3.289 -0.601 1 98.75 46 ILE B C 1
ATOM 1636 O O . ILE B 1 46 ? 15.859 2.215 -0.885 1 98.75 46 ILE B O 1
ATOM 1640 N N . ALA B 1 47 ? 15.383 3.816 0.593 1 98.5 47 ALA B N 1
ATOM 1641 C CA . ALA B 1 47 ? 16.188 3.229 1.656 1 98.5 47 ALA B CA 1
ATOM 1642 C C . ALA B 1 47 ? 15.719 1.816 1.989 1 98.5 47 ALA B C 1
ATOM 1644 O O . ALA B 1 47 ? 16.531 0.911 2.18 1 98.5 47 ALA B O 1
ATOM 1645 N N . SER B 1 48 ? 14.422 1.669 2.068 1 97.69 48 SER B N 1
ATOM 1646 C CA . SER B 1 48 ? 13.867 0.366 2.426 1 97.69 48 SER B CA 1
ATOM 1647 C C . SER B 1 48 ? 14.18 -0.678 1.359 1 97.69 48 SER B C 1
ATOM 1649 O O . SER B 1 48 ? 14.477 -1.831 1.681 1 97.69 48 SER B O 1
ATOM 1651 N N . GLN B 1 49 ? 14.031 -0.295 0.121 1 98.12 49 GLN B N 1
ATOM 1652 C CA . GLN B 1 49 ? 14.391 -1.19 -0.974 1 98.12 49 GLN B CA 1
ATOM 1653 C C . GLN B 1 49 ? 15.852 -1.614 -0.881 1 98.12 49 GLN B C 1
ATOM 1655 O O . GLN B 1 49 ? 16.172 -2.783 -1.093 1 98.12 49 GLN B O 1
ATOM 1660 N N . GLN B 1 50 ? 16.781 -0.669 -0.615 1 98.06 50 GLN B N 1
ATOM 1661 C CA . GLN B 1 50 ? 18.203 -0.975 -0.464 1 98.06 50 GLN B CA 1
ATOM 1662 C C . GLN B 1 50 ? 18.453 -1.905 0.722 1 98.06 50 GLN B C 1
ATOM 1664 O O . GLN B 1 50 ? 19.219 -2.865 0.62 1 98.06 50 GLN B O 1
ATOM 1669 N N . GLY B 1 51 ? 17.844 -1.583 1.789 1 96.19 51 GLY B N 1
ATOM 1670 C CA . GLY B 1 51 ? 17.984 -2.408 2.98 1 96.19 51 GLY B CA 1
ATOM 1671 C C . GLY B 1 51 ? 17.453 -3.818 2.791 1 96.19 51 GLY B C 1
ATOM 1672 O O . GLY B 1 51 ? 18.141 -4.789 3.115 1 96.19 51 GLY B O 1
ATOM 1673 N N . LEU B 1 52 ? 16.266 -3.967 2.229 1 95.5 52 LEU B N 1
ATOM 1674 C CA . LEU B 1 52 ? 15.586 -5.25 2.086 1 95.5 52 LEU B CA 1
ATOM 1675 C C . LEU B 1 52 ? 16.266 -6.113 1.031 1 95.5 52 LEU B C 1
ATOM 1677 O O . LEU B 1 52 ? 16.531 -7.297 1.263 1 95.5 52 LEU B O 1
ATOM 1681 N N . CYS B 1 53 ? 16.625 -5.52 -0.107 1 95.81 53 CYS B N 1
ATOM 1682 C CA . CYS B 1 53 ? 17.078 -6.34 -1.228 1 95.81 53 CYS B CA 1
ATOM 1683 C C . CYS B 1 53 ? 18.594 -6.445 -1.251 1 95.81 53 CYS B C 1
ATOM 1685 O O . CYS B 1 53 ? 19.141 -7.527 -1.483 1 95.81 53 CYS B O 1
ATOM 1687 N N . TYR B 1 54 ? 19.297 -5.414 -0.958 1 97.06 54 TYR B N 1
ATOM 1688 C CA . TYR B 1 54 ? 20.75 -5.426 -1.096 1 97.06 54 TYR B CA 1
ATOM 1689 C C . TYR B 1 54 ? 21.422 -5.789 0.224 1 97.06 54 TYR B C 1
ATOM 1691 O O . TYR B 1 54 ? 22.141 -6.789 0.307 1 97.06 54 TYR B O 1
ATOM 1699 N N . VAL B 1 55 ? 21.125 -5.035 1.27 1 96.31 55 VAL B N 1
ATOM 1700 C CA . VAL B 1 55 ? 21.812 -5.242 2.543 1 96.31 55 VAL B CA 1
ATOM 1701 C C . VAL B 1 55 ? 21.547 -6.66 3.045 1 96.31 55 VAL B C 1
ATOM 1703 O O . VAL B 1 55 ? 22.484 -7.359 3.455 1 96.31 55 VAL B O 1
ATOM 1706 N N . ARG B 1 56 ? 20.344 -7.133 2.971 1 95.88 56 ARG B N 1
ATOM 1707 C CA . ARG B 1 56 ? 19.984 -8.445 3.488 1 95.88 56 ARG B CA 1
ATOM 1708 C C . ARG B 1 56 ? 20.562 -9.555 2.617 1 95.88 56 ARG B C 1
ATOM 1710 O O . ARG B 1 56 ? 20.609 -10.719 3.027 1 95.88 56 ARG B O 1
ATOM 1717 N N . SER B 1 57 ? 20.984 -9.203 1.415 1 96.06 57 SER B N 1
ATOM 1718 C CA . SER B 1 57 ? 21.625 -10.156 0.515 1 96.06 57 SER B CA 1
ATOM 1719 C C . SER B 1 57 ? 23.141 -10.039 0.564 1 96.06 57 SER B C 1
ATOM 1721 O O . SER B 1 57 ? 23.844 -10.625 -0.265 1 96.06 57 SER B O 1
ATOM 1723 N N . GLY B 1 58 ? 23.641 -9.219 1.494 1 95.38 58 GLY B N 1
ATOM 1724 C CA . GLY B 1 58 ? 25.078 -9.023 1.627 1 95.38 58 GLY B CA 1
ATOM 1725 C C . GLY B 1 58 ? 25.688 -8.258 0.471 1 95.38 58 GLY B C 1
ATOM 1726 O O . GLY B 1 58 ? 26.859 -8.43 0.157 1 95.38 58 GLY B O 1
ATOM 1727 N N . LYS B 1 59 ? 24.906 -7.586 -0.244 1 97 59 LYS B N 1
ATOM 1728 C CA . LYS B 1 59 ? 25.391 -6.801 -1.383 1 97 59 LYS B CA 1
ATOM 1729 C C . LYS B 1 59 ? 25.516 -5.328 -1.017 1 97 59 LYS B C 1
ATOM 1731 O O . LYS B 1 59 ? 24.781 -4.824 -0.163 1 97 59 LYS B O 1
ATOM 1736 N N . PRO B 1 60 ? 26.5 -4.684 -1.598 1 96.44 60 PRO B N 1
ATOM 1737 C CA . PRO B 1 60 ? 26.547 -3.236 -1.383 1 96.44 60 PRO B CA 1
ATOM 1738 C C . PRO B 1 60 ? 25.312 -2.52 -1.94 1 96.44 60 PRO B C 1
ATOM 1740 O O . PRO B 1 60 ? 24.797 -2.902 -2.992 1 96.44 60 PRO B O 1
ATOM 1743 N N . ILE B 1 61 ? 24.891 -1.522 -1.226 1 97.19 61 ILE B N 1
ATOM 1744 C CA . ILE B 1 61 ? 23.797 -0.713 -1.742 1 97.19 61 ILE B CA 1
ATOM 1745 C C . ILE B 1 61 ? 24.266 0.056 -2.977 1 97.19 61 ILE B C 1
ATOM 1747 O O . ILE B 1 61 ? 25.469 0.195 -3.217 1 97.19 61 ILE B O 1
ATOM 1751 N N . VAL B 1 62 ? 23.297 0.582 -3.699 1 97.12 62 VAL B N 1
ATOM 1752 C CA . VAL B 1 62 ? 23.656 1.192 -4.977 1 97.12 62 VAL B CA 1
ATOM 1753 C C . VAL B 1 62 ? 23.281 2.674 -4.961 1 97.12 62 VAL B C 1
ATOM 1755 O O . VAL B 1 62 ? 23.188 3.311 -6.012 1 97.12 62 VAL B O 1
ATOM 1758 N N . VAL B 1 63 ? 22.906 3.238 -3.84 1 97.81 63 VAL B N 1
ATOM 1759 C CA . VAL B 1 63 ? 22.672 4.66 -3.633 1 97.81 63 VAL B CA 1
ATOM 1760 C C . VAL B 1 63 ? 23.625 5.203 -2.58 1 97.81 63 VAL B C 1
ATOM 1762 O O . VAL B 1 63 ? 24.406 4.445 -1.999 1 97.81 63 VAL B O 1
ATOM 1765 N N . ASP B 1 64 ? 23.609 6.52 -2.402 1 97.25 64 ASP B N 1
ATOM 1766 C CA . ASP B 1 64 ? 24.422 7.137 -1.355 1 97.25 64 ASP B CA 1
ATOM 1767 C C . ASP B 1 64 ? 24.094 6.543 0.013 1 97.25 64 ASP B C 1
ATOM 1769 O O . ASP B 1 64 ? 22.922 6.332 0.338 1 97.25 64 ASP B O 1
ATOM 1773 N N . GLU B 1 65 ? 25.141 6.297 0.881 1 95.94 65 GLU B N 1
ATOM 1774 C CA . GLU B 1 65 ? 24.969 5.688 2.195 1 95.94 65 GLU B CA 1
ATOM 1775 C C . GLU B 1 65 ? 24.094 6.555 3.098 1 95.94 65 GLU B C 1
ATOM 1777 O O . GLU B 1 65 ? 23.469 6.059 4.043 1 95.94 65 GLU B O 1
ATOM 1782 N N . GLY B 1 66 ? 24.094 7.797 2.83 1 95.69 66 GLY B N 1
ATOM 1783 C CA . GLY B 1 66 ? 23.266 8.727 3.594 1 95.69 66 GLY B CA 1
ATOM 1784 C C . GLY B 1 66 ? 21.797 8.383 3.564 1 95.69 66 GLY B C 1
ATOM 1785 O O . GLY B 1 66 ? 21.047 8.727 4.484 1 95.69 66 GLY B O 1
ATOM 1786 N N . TYR B 1 67 ? 21.328 7.652 2.555 1 97 67 TYR B N 1
ATOM 1787 C CA . TYR B 1 67 ? 19.922 7.273 2.457 1 97 67 TYR B CA 1
ATOM 1788 C C . TYR B 1 67 ? 19.547 6.316 3.58 1 97 67 TYR B C 1
ATOM 1790 O O . TYR B 1 67 ? 18.438 6.395 4.117 1 97 67 TYR B O 1
ATOM 1798 N N . LEU B 1 68 ? 20.453 5.398 3.936 1 95.88 68 LEU B N 1
ATOM 1799 C CA . LEU B 1 68 ? 20.156 4.457 5.016 1 95.88 68 LEU B CA 1
ATOM 1800 C C . LEU B 1 68 ? 20.219 5.152 6.371 1 95.88 68 LEU B C 1
ATOM 1802 O O . LEU B 1 68 ? 19.578 4.715 7.328 1 95.88 68 LEU B O 1
ATOM 1806 N N . LYS B 1 69 ? 20.953 6.215 6.465 1 94.56 69 LYS B N 1
ATOM 1807 C CA . LYS B 1 69 ? 21.047 6.969 7.711 1 94.56 69 LYS B CA 1
ATOM 1808 C C . LYS B 1 69 ? 19.812 7.863 7.898 1 94.56 69 LYS B C 1
ATOM 1810 O O . LYS B 1 69 ? 19.266 7.945 9 1 94.56 69 LYS B O 1
ATOM 1815 N N . LEU B 1 70 ? 19.359 8.461 6.84 1 95.69 70 LEU B N 1
ATOM 1816 C CA . LEU B 1 70 ? 18.359 9.516 6.934 1 95.69 70 LEU B CA 1
ATOM 1817 C C . LEU B 1 70 ? 16.953 8.945 6.836 1 95.69 70 LEU B C 1
ATOM 1819 O O . LEU B 1 70 ? 16 9.516 7.387 1 95.69 70 LEU B O 1
ATOM 1823 N N . PHE B 1 71 ? 16.797 7.73 6.105 1 97.56 71 PHE B N 1
ATOM 1824 C CA . PHE B 1 71 ? 15.438 7.348 5.738 1 97.56 71 PHE B CA 1
ATOM 1825 C C . PHE B 1 71 ? 15.156 5.902 6.137 1 97.56 71 PHE B C 1
ATOM 1827 O O . PHE B 1 71 ? 14.125 5.344 5.77 1 97.56 71 PHE B O 1
ATOM 1834 N N . LYS B 1 72 ? 16.031 5.25 6.887 1 95.38 72 LYS B N 1
ATOM 1835 C CA . LYS B 1 72 ? 15.773 3.879 7.316 1 95.38 72 LYS B CA 1
ATOM 1836 C C . LYS B 1 72 ? 14.625 3.83 8.32 1 95.38 72 LYS B C 1
ATOM 1838 O O . LYS B 1 72 ? 14.234 4.859 8.875 1 95.38 72 LYS B O 1
ATOM 1843 N N . PRO B 1 73 ? 14.055 2.582 8.555 1 90.94 73 PRO B N 1
ATOM 1844 C CA . PRO B 1 73 ? 12.992 2.447 9.555 1 90.94 73 PRO B CA 1
ATOM 1845 C C . PRO B 1 73 ? 13.391 3.02 10.914 1 90.94 73 PRO B C 1
ATOM 1847 O O . PRO B 1 73 ? 14.539 2.877 11.336 1 90.94 73 PRO B O 1
ATOM 1850 N N . GLU B 1 74 ? 12.477 3.729 11.617 1 91.44 74 GLU B N 1
ATOM 1851 C CA . GLU B 1 74 ? 12.633 4.27 12.961 1 91.44 74 GLU B CA 1
ATOM 1852 C C . GLU B 1 74 ? 13.328 5.629 12.938 1 91.44 74 GLU B C 1
ATOM 1854 O O . GLU B 1 74 ? 13.703 6.156 13.984 1 91.44 74 GLU B O 1
ATOM 1859 N N . THR B 1 75 ? 13.516 6.121 11.734 1 95.38 75 THR B N 1
ATOM 1860 C CA . THR B 1 75 ? 13.969 7.504 11.625 1 95.38 75 THR B CA 1
ATOM 1861 C C . THR B 1 75 ? 12.781 8.445 11.398 1 95.38 75 THR B C 1
ATOM 1863 O O . THR B 1 75 ? 11.648 7.988 11.203 1 95.38 75 THR B O 1
ATOM 1866 N N . LYS B 1 76 ? 13.047 9.727 11.492 1 95.62 76 LYS B N 1
ATOM 1867 C CA . LYS B 1 76 ? 12.102 10.805 11.219 1 95.62 76 LYS B CA 1
ATOM 1868 C C . LYS B 1 76 ? 12.781 11.961 10.5 1 95.62 76 LYS B C 1
ATOM 1870 O O . LYS B 1 76 ? 14.008 12.062 10.5 1 95.62 76 LYS B O 1
ATOM 1875 N N . PRO B 1 77 ? 11.961 12.773 9.789 1 96.44 77 PRO B N 1
ATOM 1876 C CA . PRO B 1 77 ? 12.594 13.922 9.133 1 96.44 77 PRO B CA 1
ATOM 1877 C C . PRO B 1 77 ? 13.461 14.742 10.078 1 96.44 77 PRO B C 1
ATOM 1879 O O . PRO B 1 77 ? 13.07 14.992 11.227 1 96.44 77 PRO B O 1
ATOM 1882 N N . VAL B 1 78 ? 14.711 14.906 9.609 1 91.56 78 VAL B N 1
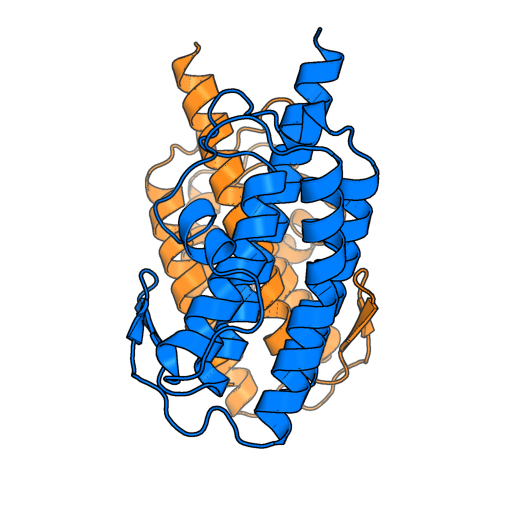ATOM 1883 C CA . VAL B 1 78 ? 15.625 15.758 10.367 1 91.56 78 VAL B CA 1
ATOM 1884 C C . VAL B 1 78 ? 15.961 17.016 9.555 1 91.56 78 VAL B C 1
ATOM 1886 O O . VAL B 1 78 ? 16.703 16.938 8.578 1 91.56 78 VAL B O 1
ATOM 1889 N N . GLY B 1 79 ? 15.211 18.141 9.727 1 91.94 79 GLY B N 1
ATOM 1890 C CA . GLY B 1 79 ? 15.461 19.391 9.031 1 91.94 79 GLY B CA 1
ATOM 1891 C C . GLY B 1 79 ? 14.797 19.453 7.668 1 91.94 79 GLY B C 1
ATOM 1892 O O . GLY B 1 79 ? 14.023 18.562 7.309 1 91.94 79 GLY B O 1
ATOM 1893 N N . THR B 1 80 ? 15.164 20.5 6.93 1 97.31 80 THR B N 1
ATOM 1894 C CA . THR B 1 80 ? 14.578 20.719 5.609 1 97.31 80 THR B CA 1
ATOM 1895 C C . THR B 1 80 ? 15.445 20.094 4.523 1 97.31 80 THR B C 1
ATOM 1897 O O . THR B 1 80 ? 16.656 20.281 4.5 1 97.31 80 THR B O 1
ATOM 1900 N N . ILE B 1 81 ? 14.82 19.25 3.705 1 98.06 81 ILE B N 1
ATOM 1901 C CA . ILE B 1 81 ? 15.508 18.703 2.541 1 98.06 81 ILE B CA 1
ATOM 1902 C C . ILE B 1 81 ? 15.547 19.734 1.423 1 98.06 81 ILE B C 1
ATOM 1904 O O . ILE B 1 81 ? 14.516 20.344 1.097 1 98.06 81 ILE B O 1
ATOM 1908 N N . SER B 1 82 ? 16.688 19.984 0.842 1 98.19 82 SER B N 1
ATOM 1909 C CA . SER B 1 82 ? 16.875 21.031 -0.164 1 98.19 82 SER B CA 1
ATOM 1910 C C . SER B 1 82 ? 16.188 20.656 -1.476 1 98.19 82 SER B C 1
ATOM 1912 O O . SER B 1 82 ? 15.93 19.469 -1.73 1 98.19 82 SER B O 1
ATOM 1914 N N . SER B 1 83 ? 15.938 21.656 -2.311 1 98.38 83 SER B N 1
ATOM 1915 C CA . SER B 1 83 ? 15.344 21.438 -3.627 1 98.38 83 SER B CA 1
ATOM 1916 C C . SER B 1 83 ? 16.172 20.469 -4.453 1 98.38 83 SER B C 1
ATOM 1918 O O . SER B 1 83 ? 15.625 19.594 -5.129 1 98.38 83 SER B O 1
ATOM 1920 N N . ALA B 1 84 ? 17.422 20.625 -4.383 1 98.31 84 ALA B N 1
ATOM 1921 C CA . ALA B 1 84 ? 18.312 19.766 -5.145 1 98.31 84 ALA B CA 1
ATOM 1922 C C . ALA B 1 84 ? 18.219 18.312 -4.66 1 98.31 84 ALA B C 1
ATOM 1924 O O . ALA B 1 84 ? 18.219 17.391 -5.465 1 98.31 84 ALA B O 1
ATOM 1925 N N . ALA B 1 85 ? 18.172 18.125 -3.34 1 97.94 85 ALA B N 1
ATOM 1926 C CA . ALA B 1 85 ? 18.062 16.797 -2.768 1 97.94 85 ALA B CA 1
ATOM 1927 C C . ALA B 1 85 ? 16.703 16.172 -3.088 1 97.94 85 ALA B C 1
ATOM 1929 O O . ALA B 1 85 ? 16.609 14.969 -3.344 1 97.94 85 ALA B O 1
ATOM 1930 N N . ILE B 1 86 ? 15.648 17 -3.074 1 98.56 86 ILE B N 1
ATOM 1931 C CA . ILE B 1 86 ? 14.312 16.547 -3.443 1 98.56 86 ILE B CA 1
ATOM 1932 C C . ILE B 1 86 ? 14.328 16.016 -4.879 1 98.56 86 ILE B C 1
ATOM 1934 O O . ILE B 1 86 ? 13.82 14.922 -5.152 1 98.56 86 ILE B O 1
ATOM 1938 N N . GLU B 1 87 ? 14.953 16.766 -5.746 1 98.44 87 GLU B N 1
ATOM 1939 C CA . GLU B 1 87 ? 15.016 16.359 -7.145 1 98.44 87 GLU B CA 1
ATOM 1940 C C . GLU B 1 87 ? 15.805 15.062 -7.301 1 98.44 87 GLU B C 1
ATOM 1942 O O . GLU B 1 87 ? 15.453 14.211 -8.117 1 98.44 87 GLU B O 1
ATOM 1947 N N . THR B 1 88 ? 16.859 14.938 -6.559 1 98.5 88 THR B N 1
ATOM 1948 C CA . THR B 1 88 ? 17.656 13.719 -6.605 1 98.5 88 THR B CA 1
ATOM 1949 C C . THR B 1 88 ? 16.844 12.523 -6.137 1 98.5 88 THR B C 1
ATOM 1951 O O . THR B 1 88 ? 16.906 11.445 -6.738 1 98.5 88 THR B O 1
ATOM 1954 N N . ILE B 1 89 ? 16.125 12.688 -5.07 1 98.62 89 ILE B N 1
ATOM 1955 C CA . ILE B 1 89 ? 15.273 11.617 -4.543 1 98.62 89 ILE B CA 1
ATOM 1956 C C . ILE B 1 89 ? 14.266 11.188 -5.605 1 98.62 89 ILE B C 1
ATOM 1958 O O . ILE B 1 89 ? 14.117 10 -5.891 1 98.62 89 ILE B O 1
ATOM 1962 N N . LYS B 1 90 ? 13.586 12.164 -6.199 1 98.62 90 LYS B N 1
ATOM 1963 C CA . LYS B 1 90 ? 12.609 11.867 -7.246 1 98.62 90 LYS B CA 1
ATOM 1964 C C . LYS B 1 90 ? 13.258 11.094 -8.391 1 98.62 90 LYS B C 1
ATOM 1966 O O . LYS B 1 90 ? 12.695 10.109 -8.883 1 98.62 90 LYS B O 1
ATOM 1971 N N . GLN B 1 91 ? 14.469 11.453 -8.773 1 98.38 91 GLN B N 1
ATOM 1972 C CA . GLN B 1 91 ? 15.156 10.891 -9.93 1 98.38 91 GLN B CA 1
ATOM 1973 C C . GLN B 1 91 ? 15.648 9.477 -9.633 1 98.38 91 GLN B C 1
ATOM 1975 O O . GLN B 1 91 ? 15.883 8.688 -10.562 1 98.38 91 GLN B O 1
ATOM 1980 N N . LEU B 1 92 ? 15.781 9.117 -8.391 1 98.75 92 LEU B N 1
ATOM 1981 C CA . LEU B 1 92 ? 16.328 7.816 -8.008 1 98.75 92 LEU B CA 1
ATOM 1982 C C . LEU B 1 92 ? 15.227 6.766 -7.926 1 98.75 92 LEU B C 1
ATOM 1984 O O . LEU B 1 92 ? 15.508 5.566 -7.91 1 98.75 92 LEU B O 1
ATOM 1988 N N . LEU B 1 93 ? 13.945 7.211 -7.859 1 98.81 93 LEU B N 1
ATOM 1989 C CA . LEU B 1 93 ? 12.844 6.309 -7.562 1 98.81 93 LEU B CA 1
ATOM 1990 C C . LEU B 1 93 ? 12.734 5.211 -8.617 1 98.81 93 LEU B C 1
ATOM 1992 O O . LEU B 1 93 ? 12.523 4.043 -8.281 1 98.81 93 LEU B O 1
ATOM 1996 N N . LEU B 1 94 ? 12.93 5.531 -9.898 1 98.75 94 LEU B N 1
ATOM 1997 C CA . LEU B 1 94 ? 12.734 4.539 -10.945 1 98.75 94 LEU B CA 1
ATOM 1998 C C . LEU B 1 94 ? 14.047 3.828 -11.266 1 98.75 94 LEU B C 1
ATOM 2000 O O . LEU B 1 94 ? 14.086 2.6 -11.352 1 98.75 94 LEU B O 1
ATOM 2004 N N . PRO B 1 95 ? 15.227 4.512 -11.336 1 98.69 95 PRO B N 1
ATOM 2005 C CA . PRO B 1 95 ? 16.469 3.824 -11.68 1 98.69 95 PRO B CA 1
ATOM 2006 C C . PRO B 1 95 ? 16.875 2.783 -10.641 1 98.69 95 PRO B C 1
ATOM 2008 O O . PRO B 1 95 ? 17.5 1.771 -10.984 1 98.69 95 PRO B O 1
ATOM 2011 N N . THR B 1 96 ? 16.531 3.02 -9.359 1 98.69 96 THR B N 1
ATOM 2012 C CA . THR B 1 96 ? 16.891 2.027 -8.344 1 98.69 96 THR B CA 1
ATOM 2013 C C . THR B 1 96 ? 16.141 0.72 -8.586 1 98.69 96 THR B C 1
ATOM 2015 O O . THR B 1 96 ? 16.656 -0.361 -8.305 1 98.69 96 THR B O 1
ATOM 2018 N N . ILE B 1 97 ? 14.914 0.779 -9.133 1 98.69 97 ILE B N 1
ATOM 2019 C CA . ILE B 1 97 ? 14.141 -0.421 -9.438 1 98.69 97 ILE B CA 1
ATOM 2020 C C . ILE B 1 97 ? 14.711 -1.101 -10.68 1 98.69 97 ILE B C 1
ATOM 2022 O O . ILE B 1 97 ? 14.82 -2.328 -10.734 1 98.69 97 ILE B O 1
ATOM 2026 N N . ASP B 1 98 ? 15.086 -0.296 -11.695 1 98.44 98 ASP B N 1
ATOM 2027 C CA . ASP B 1 98 ? 15.695 -0.846 -12.898 1 98.44 98 ASP B CA 1
ATOM 2028 C C . ASP B 1 98 ? 16.984 -1.591 -12.578 1 98.44 98 ASP B C 1
ATOM 2030 O O . ASP B 1 98 ? 17.219 -2.689 -13.078 1 98.44 98 ASP B O 1
ATOM 2034 N N . ARG B 1 99 ? 17.766 -0.948 -11.742 1 98.31 99 ARG B N 1
ATOM 2035 C CA . ARG B 1 99 ? 19.016 -1.573 -11.328 1 98.31 99 ARG B CA 1
ATOM 2036 C C . ARG B 1 99 ? 18.75 -2.865 -10.562 1 98.31 99 ARG B C 1
ATOM 2038 O O . ARG B 1 99 ? 19.422 -3.877 -10.797 1 98.31 99 ARG B O 1
ATOM 2045 N N . MET B 1 100 ? 17.812 -2.807 -9.641 1 98 100 MET B N 1
ATOM 2046 C CA . MET B 1 100 ? 17.484 -3.994 -8.859 1 98 100 MET B CA 1
ATOM 2047 C C . MET B 1 100 ? 17 -5.129 -9.758 1 98 100 MET B C 1
ATOM 2049 O O . MET B 1 100 ? 17.359 -6.289 -9.547 1 98 100 MET B O 1
ATOM 2053 N N . GLU B 1 101 ? 16.172 -4.797 -10.75 1 98.5 101 GLU B N 1
ATOM 2054 C CA . GLU B 1 101 ? 15.695 -5.805 -11.688 1 98.5 101 GLU B CA 1
ATOM 2055 C C . GLU B 1 101 ? 16.859 -6.453 -12.438 1 98.5 101 GLU B C 1
ATOM 2057 O O . GLU B 1 101 ? 16.906 -7.68 -12.586 1 98.5 101 GLU B O 1
ATOM 2062 N N . SER B 1 102 ? 17.766 -5.648 -12.938 1 98.38 102 SER B N 1
ATOM 2063 C CA . SER B 1 102 ? 18.953 -6.152 -13.633 1 98.38 102 SER B CA 1
ATOM 2064 C C . SER B 1 102 ? 19.781 -7.059 -12.727 1 98.38 102 SER B C 1
ATOM 2066 O O . SER B 1 102 ? 20.203 -8.133 -13.133 1 98.38 102 SER B O 1
ATOM 2068 N N . ASP B 1 103 ? 20.016 -6.578 -11.492 1 98.06 103 ASP B N 1
ATOM 2069 C CA . ASP B 1 103 ? 20.781 -7.355 -10.523 1 98.06 103 ASP B CA 1
ATOM 2070 C C . ASP B 1 103 ? 20.094 -8.68 -10.203 1 98.06 103 ASP B C 1
ATOM 2072 O O . ASP B 1 103 ? 20.75 -9.711 -10.055 1 98.06 103 ASP B O 1
ATOM 2076 N N . TYR B 1 104 ? 18.797 -8.633 -10.047 1 97.94 104 TYR B N 1
ATOM 2077 C CA . TYR B 1 104 ? 18.016 -9.836 -9.797 1 97.94 104 TYR B CA 1
ATOM 2078 C C . TYR B 1 104 ? 18.156 -10.828 -10.945 1 97.94 104 TYR B C 1
ATOM 2080 O O . TYR B 1 104 ? 18.406 -12.016 -10.711 1 97.94 104 TYR B O 1
ATOM 2088 N N . GLU B 1 105 ? 18.031 -10.32 -12.164 1 97.81 105 GLU B N 1
ATOM 2089 C CA . GLU B 1 105 ? 18.109 -11.164 -13.359 1 97.81 105 GLU B CA 1
ATOM 2090 C C . GLU B 1 105 ? 19.5 -11.773 -13.5 1 97.81 105 GLU B C 1
ATOM 2092 O O . GLU B 1 105 ? 19.656 -12.875 -14.047 1 97.81 105 GLU B O 1
ATOM 2097 N N . GLN B 1 106 ? 20.469 -11.141 -12.953 1 97.19 106 GLN B N 1
ATOM 2098 C CA . GLN B 1 106 ? 21.859 -11.609 -13.031 1 97.19 106 GLN B CA 1
ATOM 2099 C C . GLN B 1 106 ? 22.203 -12.523 -11.859 1 97.19 106 GLN B C 1
ATOM 2101 O O . GLN B 1 106 ? 23.312 -13.023 -11.766 1 97.19 106 GLN B O 1
ATOM 2106 N N . GLY B 1 107 ? 21.344 -12.695 -10.945 1 95.94 107 GLY B N 1
ATOM 2107 C CA . GLY B 1 107 ? 21.516 -13.641 -9.852 1 95.94 107 GLY B CA 1
ATOM 2108 C C . GLY B 1 107 ? 22.328 -13.07 -8.703 1 95.94 107 GLY B C 1
ATOM 2109 O O . GLY B 1 107 ? 22.906 -13.82 -7.914 1 95.94 107 GLY B O 1
ATOM 2110 N N . HIS B 1 108 ? 22.297 -11.781 -8.562 1 94.38 108 HIS B N 1
ATOM 2111 C CA . HIS B 1 108 ? 23.141 -11.117 -7.57 1 94.38 108 HIS B CA 1
ATOM 2112 C C . HIS B 1 108 ? 22.625 -11.352 -6.156 1 94.38 108 HIS B C 1
ATOM 2114 O O . HIS B 1 108 ? 23.375 -11.219 -5.188 1 94.38 108 HIS B O 1
ATOM 2120 N N . PHE B 1 109 ? 21.375 -11.734 -6.051 1 96.31 109 PHE B N 1
ATOM 2121 C CA . PHE B 1 109 ? 20.766 -11.812 -4.727 1 96.31 109 PHE B CA 1
ATOM 2122 C C . PHE B 1 109 ? 20.641 -13.266 -4.273 1 96.31 109 PHE B C 1
ATOM 2124 O O . PHE B 1 109 ? 19.703 -13.609 -3.561 1 96.31 109 PHE B O 1
ATOM 2131 N N . SER B 1 110 ? 21.547 -14.109 -4.602 1 92.44 110 SER B N 1
ATOM 2132 C CA . SER B 1 110 ? 21.469 -15.547 -4.348 1 92.44 110 SER B CA 1
ATOM 2133 C C . SER B 1 110 ? 21.625 -15.852 -2.861 1 92.44 110 SER B C 1
ATOM 2135 O O . SER B 1 110 ? 21.125 -16.875 -2.379 1 92.44 110 SER B O 1
ATOM 2137 N N . ASP B 1 111 ? 22.328 -14.984 -2.16 1 91.5 111 ASP B N 1
ATOM 2138 C CA . ASP B 1 111 ? 22.406 -15.102 -0.707 1 91.5 111 ASP B CA 1
ATOM 2139 C C . ASP B 1 111 ? 21.438 -14.133 -0.025 1 91.5 111 ASP B C 1
ATOM 2141 O O . ASP B 1 111 ? 21.266 -13 -0.484 1 91.5 111 ASP B O 1
ATOM 2145 N N . PHE B 1 112 ? 20.672 -14.641 0.868 1 94.56 112 PHE B N 1
ATOM 2146 C CA . PHE B 1 112 ? 19.688 -13.812 1.559 1 94.56 112 PHE B CA 1
ATOM 2147 C C . PHE B 1 112 ? 19.547 -14.234 3.016 1 94.56 112 PHE B C 1
ATOM 2149 O O . PHE B 1 112 ? 19.391 -15.422 3.309 1 94.56 112 PHE B O 1
ATOM 2156 N N . LYS B 1 113 ? 19.672 -13.336 3.846 1 94.19 113 LYS B N 1
ATOM 2157 C CA . LYS B 1 113 ? 19.453 -13.602 5.266 1 94.19 113 LYS B CA 1
ATOM 2158 C C . LYS B 1 113 ? 17.969 -13.508 5.625 1 94.19 113 LYS B C 1
ATOM 2160 O O . LYS B 1 113 ? 17.375 -12.43 5.551 1 94.19 113 LYS B O 1
ATOM 2165 N N . THR B 1 114 ? 17.422 -14.633 6.098 1 95.31 114 THR B N 1
ATOM 2166 C CA . THR B 1 114 ? 16.016 -14.711 6.441 1 95.31 114 THR B CA 1
ATOM 2167 C C . THR B 1 114 ? 15.664 -13.703 7.535 1 95.31 114 THR B C 1
ATOM 2169 O O . THR B 1 114 ? 16.453 -13.477 8.445 1 95.31 114 THR B O 1
ATOM 2172 N N . PHE B 1 115 ? 14.445 -13.141 7.387 1 93.06 115 PHE B N 1
ATOM 2173 C CA . PHE B 1 115 ? 14.008 -12.07 8.273 1 93.06 115 PHE B CA 1
ATOM 2174 C C . PHE B 1 115 ? 12.508 -12.141 8.508 1 93.06 115 PHE B C 1
ATOM 2176 O O . PHE B 1 115 ? 11.742 -12.414 7.582 1 93.06 115 PHE B O 1
ATOM 2183 N N . LEU B 1 116 ? 12.062 -12.086 9.805 1 96.06 116 LEU B N 1
ATOM 2184 C CA . LEU B 1 116 ? 10.656 -11.922 10.164 1 96.06 116 LEU B CA 1
ATOM 2185 C C . LEU B 1 116 ? 10.32 -10.445 10.359 1 96.06 116 LEU B C 1
ATOM 2187 O O . LEU B 1 116 ? 10.867 -9.789 11.242 1 96.06 116 LEU B O 1
ATOM 2191 N N . ASN B 1 117 ? 9.461 -9.938 9.516 1 93.38 117 ASN B N 1
ATOM 2192 C CA . ASN B 1 117 ? 9.203 -8.508 9.625 1 93.38 117 ASN B CA 1
ATOM 2193 C C . ASN B 1 117 ? 8.109 -8.203 10.648 1 93.38 117 ASN B C 1
ATOM 2195 O O . ASN B 1 117 ? 7.547 -9.125 11.242 1 93.38 117 ASN B O 1
ATOM 2199 N N . ARG B 1 118 ? 7.82 -7.012 10.867 1 90.75 118 ARG B N 1
ATOM 2200 C CA . ARG B 1 118 ? 6.941 -6.574 11.945 1 90.75 118 ARG B CA 1
ATOM 2201 C C . ARG B 1 118 ? 5.496 -6.973 11.68 1 90.75 118 ARG B C 1
ATOM 2203 O O . ARG B 1 118 ? 4.66 -6.953 12.586 1 90.75 118 ARG B O 1
ATOM 2210 N N . TYR B 1 119 ? 5.168 -7.398 10.477 1 93.19 119 TYR B N 1
ATOM 2211 C CA . TYR B 1 119 ? 3.816 -7.824 10.133 1 93.19 119 TYR B CA 1
ATOM 2212 C C . TYR B 1 119 ? 3.658 -9.328 10.305 1 93.19 119 TYR B C 1
ATOM 2214 O O . TYR B 1 119 ? 2.562 -9.867 10.133 1 93.19 119 TYR B O 1
ATOM 2222 N N . GLY B 1 120 ? 4.766 -9.969 10.633 1 94.62 120 GLY B N 1
ATOM 2223 C CA . GLY B 1 120 ? 4.746 -11.414 10.828 1 94.62 120 GLY B CA 1
ATOM 2224 C C . GLY B 1 120 ? 4.965 -12.188 9.539 1 94.62 120 GLY B C 1
ATOM 2225 O O . GLY B 1 120 ? 4.609 -13.367 9.453 1 94.62 120 GLY B O 1
ATOM 2226 N N . VAL B 1 121 ? 5.457 -11.539 8.531 1 96.56 121 VAL B N 1
ATOM 2227 C CA . VAL B 1 121 ? 5.801 -12.211 7.285 1 96.56 121 VAL B CA 1
ATOM 2228 C C . VAL B 1 121 ? 7.273 -12.602 7.301 1 96.56 121 VAL B C 1
ATOM 2230 O O . VAL B 1 121 ? 8.148 -11.758 7.48 1 96.56 121 VAL B O 1
ATOM 2233 N N . GLU B 1 122 ? 7.551 -13.844 7.145 1 97.38 122 GLU B N 1
ATOM 2234 C CA . GLU B 1 122 ? 8.922 -14.32 7.039 1 97.38 122 GLU B CA 1
ATOM 2235 C C . GLU B 1 122 ? 9.438 -14.211 5.605 1 97.38 122 GLU B C 1
ATOM 2237 O O . GLU B 1 122 ? 8.867 -14.82 4.691 1 97.38 122 GLU B O 1
ATOM 2242 N N . LEU B 1 123 ? 10.422 -13.453 5.371 1 97.31 123 LEU B N 1
ATOM 2243 C CA . LEU B 1 123 ? 11.07 -13.305 4.078 1 97.31 123 LEU B CA 1
ATOM 2244 C C . LEU B 1 123 ? 12.32 -14.18 3.992 1 97.31 123 LEU B C 1
ATOM 2246 O O . LEU B 1 123 ? 13.273 -13.984 4.746 1 97.31 123 LEU B O 1
ATOM 2250 N N . ARG B 1 124 ? 12.32 -15.133 3.064 1 97.38 124 ARG B N 1
ATOM 2251 C CA . ARG B 1 124 ? 13.344 -16.172 3.074 1 97.38 124 ARG B CA 1
ATOM 2252 C C . ARG B 1 124 ? 14.328 -15.984 1.925 1 97.38 124 ARG B C 1
ATOM 2254 O O . ARG B 1 124 ? 15.414 -16.562 1.934 1 97.38 124 ARG B O 1
ATOM 2261 N N . ASN B 1 125 ? 13.961 -15.297 0.953 1 97.12 125 ASN B N 1
ATOM 2262 C CA . ASN B 1 125 ? 14.75 -15.078 -0.255 1 97.12 125 ASN B CA 1
ATOM 2263 C C . ASN B 1 125 ? 14.375 -13.766 -0.937 1 97.12 125 ASN B C 1
ATOM 2265 O O . ASN B 1 125 ? 13.484 -13.047 -0.474 1 97.12 125 ASN B O 1
ATOM 2269 N N . ILE B 1 126 ? 15.039 -13.438 -1.957 1 97.38 126 ILE B N 1
ATOM 2270 C CA . ILE B 1 126 ? 14.859 -12.172 -2.65 1 97.38 126 ILE B CA 1
ATOM 2271 C C . ILE B 1 126 ? 13.445 -12.094 -3.227 1 97.38 126 ILE B C 1
ATOM 2273 O O . ILE B 1 126 ? 12.852 -11.016 -3.283 1 97.38 126 ILE B O 1
ATOM 2277 N N . GLU B 1 127 ? 12.852 -13.18 -3.639 1 98 127 GLU B N 1
ATOM 2278 C CA . GLU B 1 127 ? 11.508 -13.172 -4.203 1 98 127 GLU B CA 1
ATOM 2279 C C . GLU B 1 127 ? 10.469 -12.805 -3.145 1 98 127 GLU B C 1
ATOM 2281 O O . GLU B 1 127 ? 9.547 -12.031 -3.414 1 98 127 GLU B O 1
ATOM 2286 N N . ASP B 1 128 ? 10.656 -13.391 -1.929 1 97.75 128 ASP B N 1
ATOM 2287 C CA . ASP B 1 128 ? 9.789 -12.984 -0.827 1 97.75 128 ASP B CA 1
ATOM 2288 C C . ASP B 1 128 ? 9.898 -11.484 -0.566 1 97.75 128 ASP B C 1
ATOM 2290 O O . ASP B 1 128 ? 8.891 -10.828 -0.307 1 97.75 128 ASP B O 1
ATOM 2294 N N . CYS B 1 129 ? 11.039 -11.039 -0.657 1 97.12 129 CYS B N 1
ATOM 2295 C CA . CYS B 1 129 ? 11.312 -9.633 -0.402 1 97.12 129 CYS B CA 1
ATOM 2296 C C . CYS B 1 129 ? 10.617 -8.75 -1.43 1 97.12 129 CYS B C 1
ATOM 2298 O O . CYS B 1 129 ? 9.984 -7.75 -1.071 1 97.12 129 CYS B O 1
ATOM 2300 N N . ILE B 1 130 ? 10.75 -9.125 -2.68 1 97.94 130 ILE B N 1
ATOM 2301 C CA . ILE B 1 130 ? 10.141 -8.336 -3.746 1 97.94 130 ILE B CA 1
ATOM 2302 C C . ILE B 1 130 ? 8.617 -8.367 -3.604 1 97.94 130 ILE B C 1
ATOM 2304 O O . ILE B 1 130 ? 7.953 -7.344 -3.762 1 97.94 130 ILE B O 1
ATOM 2308 N N . ASN B 1 131 ? 8.102 -9.5 -3.285 1 98.5 131 ASN B N 1
ATOM 2309 C CA . ASN B 1 131 ? 6.664 -9.594 -3.047 1 98.5 131 ASN B CA 1
ATOM 2310 C C . ASN B 1 131 ? 6.219 -8.664 -1.918 1 98.5 131 ASN B C 1
ATOM 2312 O O . ASN B 1 131 ? 5.191 -8 -2.025 1 98.5 131 ASN B O 1
ATOM 2316 N N . PHE B 1 132 ? 7.008 -8.617 -0.878 1 98.62 132 PHE B N 1
ATOM 2317 C CA . PHE B 1 132 ? 6.656 -7.754 0.241 1 98.62 132 PHE B CA 1
ATOM 2318 C C . PHE B 1 132 ? 6.812 -6.285 -0.141 1 98.62 132 PHE B C 1
ATOM 2320 O O . PHE B 1 132 ? 6.035 -5.438 0.302 1 98.62 132 PHE B O 1
ATOM 2327 N N . MET B 1 133 ? 7.789 -5.992 -0.907 1 98.38 133 MET B N 1
ATOM 2328 C CA . MET B 1 133 ? 8.016 -4.617 -1.343 1 98.38 133 MET B CA 1
ATOM 2329 C C . MET B 1 133 ? 6.793 -4.062 -2.062 1 98.38 133 MET B C 1
ATOM 2331 O O . MET B 1 133 ? 6.496 -2.869 -1.965 1 98.38 133 MET B O 1
ATOM 2335 N N . VAL B 1 134 ? 6.082 -4.945 -2.812 1 98.81 134 VAL B N 1
ATOM 2336 C CA . VAL B 1 134 ? 4.871 -4.512 -3.5 1 98.81 134 VAL B CA 1
ATOM 2337 C C . VAL B 1 134 ? 3.879 -3.943 -2.488 1 98.81 134 VAL B C 1
ATOM 2339 O O . VAL B 1 134 ? 3.33 -2.857 -2.693 1 98.81 134 VAL B O 1
ATOM 2342 N N . PHE B 1 135 ? 3.691 -4.602 -1.377 1 98.88 135 PHE B N 1
ATOM 2343 C CA . PHE B 1 135 ? 2.826 -4.137 -0.299 1 98.88 135 PHE B CA 1
ATOM 2344 C C . PHE B 1 135 ? 3.361 -2.846 0.309 1 98.88 135 PHE B C 1
ATOM 2346 O O . PHE B 1 135 ? 2.609 -1.891 0.514 1 98.88 135 PHE B O 1
ATOM 2353 N N . HIS B 1 136 ? 4.641 -2.857 0.626 1 98.81 136 HIS B N 1
ATOM 2354 C CA . HIS B 1 136 ? 5.305 -1.722 1.259 1 98.81 136 HIS B CA 1
ATOM 2355 C C . HIS B 1 136 ? 5.191 -0.469 0.397 1 98.81 136 HIS B C 1
ATOM 2357 O O . HIS B 1 136 ? 4.953 0.625 0.914 1 98.81 136 HIS B O 1
ATOM 2363 N N . GLU B 1 137 ? 5.371 -0.637 -0.945 1 98.81 137 GLU B N 1
ATOM 2364 C CA . GLU B 1 137 ? 5.18 0.472 -1.875 1 98.81 137 GLU B CA 1
ATOM 2365 C C . GLU B 1 137 ? 3.762 1.025 -1.794 1 98.81 137 GLU B C 1
ATOM 2367 O O . GLU B 1 137 ? 3.564 2.242 -1.762 1 98.81 137 GLU B O 1
ATOM 2372 N N . GLY B 1 138 ? 2.764 0.098 -1.768 1 98.81 138 GLY B N 1
ATOM 2373 C CA . GLY B 1 138 ? 1.384 0.526 -1.605 1 98.81 138 GLY B CA 1
ATOM 2374 C C . GLY B 1 138 ? 1.143 1.287 -0.316 1 98.81 138 GLY B C 1
ATOM 2375 O O . GLY B 1 138 ? 0.495 2.336 -0.32 1 98.81 138 GLY B O 1
ATOM 2376 N N . LEU B 1 139 ? 1.662 0.761 0.738 1 98.81 139 LEU B N 1
ATOM 2377 C CA . LEU B 1 139 ? 1.505 1.371 2.053 1 98.81 139 LEU B CA 1
ATOM 2378 C C . LEU B 1 139 ? 1.952 2.828 2.033 1 98.81 139 LEU B C 1
ATOM 2380 O O . LEU B 1 139 ? 1.193 3.721 2.42 1 98.81 139 LEU B O 1
ATOM 2384 N N . HIS B 1 140 ? 3.145 3.07 1.561 1 98.81 140 HIS B N 1
ATOM 2385 C CA . HIS B 1 140 ? 3.674 4.43 1.583 1 98.81 140 HIS B CA 1
ATOM 2386 C C . HIS B 1 140 ? 3.018 5.293 0.513 1 98.81 140 HIS B C 1
ATOM 2388 O O . HIS B 1 140 ? 2.854 6.504 0.699 1 98.81 140 HIS B O 1
ATOM 2394 N N . TYR B 1 141 ? 2.578 4.68 -0.635 1 98.81 141 TYR B N 1
ATOM 2395 C CA . TYR B 1 141 ? 1.782 5.391 -1.629 1 98.81 141 TYR B CA 1
ATOM 2396 C C . TYR B 1 141 ? 0.51 5.953 -1.007 1 98.81 141 TYR B C 1
ATOM 2398 O O . TYR B 1 141 ? 0.225 7.145 -1.132 1 98.81 141 TYR B O 1
ATOM 2406 N N . GLY B 1 142 ? -0.248 5.094 -0.301 1 98.62 142 GLY B N 1
ATOM 2407 C CA . GLY B 1 142 ? -1.466 5.531 0.363 1 98.62 142 GLY B CA 1
ATOM 2408 C C . GLY B 1 142 ? -1.222 6.586 1.424 1 98.62 142 GLY B C 1
ATOM 2409 O O . GLY B 1 142 ? -1.986 7.547 1.538 1 98.62 142 GLY B O 1
ATOM 2410 N N . TYR B 1 143 ? -0.164 6.387 2.152 1 98.69 143 TYR B N 1
ATOM 2411 C CA . TYR B 1 143 ? 0.165 7.34 3.207 1 98.69 143 TYR B CA 1
ATOM 2412 C C . TYR B 1 143 ? 0.499 8.711 2.625 1 98.69 143 TYR B C 1
ATOM 2414 O O . TYR B 1 143 ? 0.084 9.734 3.164 1 98.69 143 TYR B O 1
ATOM 2422 N N . VAL B 1 144 ? 1.189 8.711 1.517 1 98.69 144 VAL B N 1
ATOM 2423 C CA . VAL B 1 144 ? 1.563 9.945 0.845 1 98.69 144 VAL B CA 1
ATOM 2424 C C . VAL B 1 144 ? 0.315 10.641 0.296 1 98.69 144 VAL B C 1
ATOM 2426 O O . VAL B 1 144 ? 0.206 11.867 0.34 1 98.69 144 VAL B O 1
ATOM 2429 N N . LEU B 1 145 ? -0.645 9.883 -0.25 1 98.31 145 LEU B N 1
ATOM 2430 C CA . LEU B 1 145 ? -1.9 10.469 -0.702 1 98.31 145 LEU B CA 1
ATOM 2431 C C . LEU B 1 145 ? -2.592 11.211 0.437 1 98.31 145 LEU B C 1
ATOM 2433 O O . LEU B 1 145 ? -3.096 12.32 0.243 1 98.31 145 LEU B O 1
ATOM 2437 N N . ALA B 1 146 ? -2.586 10.594 1.603 1 97.88 146 ALA B N 1
ATOM 2438 C CA . ALA B 1 146 ? -3.209 11.219 2.766 1 97.88 146 ALA B CA 1
ATOM 2439 C C . ALA B 1 146 ? -2.434 12.461 3.199 1 97.88 146 ALA B C 1
ATOM 2441 O O . ALA B 1 146 ? -3.029 13.492 3.516 1 97.88 146 ALA B O 1
ATOM 2442 N N . LEU B 1 147 ? -1.13 12.375 3.217 1 97.88 147 LEU B N 1
ATOM 2443 C CA . LEU B 1 147 ? -0.288 13.516 3.561 1 97.88 147 LEU B CA 1
ATOM 2444 C C . LEU B 1 147 ? -0.541 14.688 2.613 1 97.88 147 LEU B C 1
ATOM 2446 O O . LEU B 1 147 ? -0.6 15.836 3.045 1 97.88 147 LEU B O 1
ATOM 2450 N N . LYS B 1 148 ? -0.619 14.375 1.344 1 97.62 148 LYS B N 1
ATOM 2451 C CA . LYS B 1 148 ? -0.878 15.406 0.348 1 97.62 148 LYS B CA 1
ATOM 2452 C C . LYS B 1 148 ? -2.168 16.156 0.661 1 97.62 148 LYS B C 1
ATOM 2454 O O . LYS B 1 148 ? -2.209 17.391 0.584 1 97.62 148 LYS B O 1
ATOM 2459 N N . ARG B 1 149 ? -3.201 15.438 1.04 1 95 149 ARG B N 1
ATOM 2460 C CA . ARG B 1 149 ? -4.461 16.078 1.412 1 95 149 ARG B CA 1
ATOM 2461 C C . ARG B 1 149 ? -4.27 17.016 2.602 1 95 149 ARG B C 1
ATOM 2463 O O . ARG B 1 149 ? -4.809 18.109 2.619 1 95 149 ARG B O 1
ATOM 2470 N N . ALA B 1 150 ? -3.529 16.531 3.547 1 93.75 150 ALA B N 1
ATOM 2471 C CA . ALA B 1 150 ? -3.312 17.297 4.773 1 93.75 150 ALA B CA 1
ATOM 2472 C C . ALA B 1 150 ? -2.518 18.578 4.492 1 93.75 150 ALA B C 1
ATOM 2474 O O . ALA B 1 150 ? -2.838 19.641 5.02 1 93.75 150 ALA B O 1
ATOM 2475 N N . VAL B 1 151 ? -1.518 18.469 3.648 1 94.69 151 VAL B N 1
ATOM 2476 C CA . VAL B 1 151 ? -0.629 19.594 3.42 1 94.69 151 VAL B CA 1
ATOM 2477 C C . VAL B 1 151 ? -1.32 20.625 2.521 1 94.69 151 VAL B C 1
ATOM 2479 O O . VAL B 1 151 ? -1.109 21.828 2.67 1 94.69 151 VAL B O 1
ATOM 2482 N N . VAL B 1 152 ? -2.133 20.156 1.562 1 91.44 152 VAL B N 1
ATOM 2483 C CA . VAL B 1 152 ? -2.836 21.062 0.655 1 91.44 152 VAL B CA 1
ATOM 2484 C C . VAL B 1 152 ? -3.973 21.75 1.398 1 91.44 152 VAL B C 1
ATOM 2486 O O . VAL B 1 152 ? -4.211 22.953 1.2 1 91.44 152 VAL B O 1
ATOM 2489 N N . ASN B 1 153 ? -4.656 21.047 2.275 1 83.81 153 ASN B N 1
ATOM 2490 C CA . ASN B 1 153 ? -5.738 21.625 3.066 1 83.81 153 ASN B CA 1
ATOM 2491 C C . ASN B 1 153 ? -5.211 22.656 4.066 1 83.81 153 ASN B C 1
ATOM 2493 O O . ASN B 1 153 ? -5.848 23.672 4.305 1 83.81 153 ASN B O 1
ATOM 2497 N N . GLU B 1 154 ? -4.141 22.375 4.707 1 76.38 154 GLU B N 1
ATOM 2498 C CA . GLU B 1 154 ? -3.551 23.297 5.668 1 76.38 154 GLU B CA 1
ATOM 2499 C C . GLU B 1 154 ? -3.014 24.547 4.973 1 76.38 154 GLU B C 1
ATOM 2501 O O . GLU B 1 154 ? -3.012 25.641 5.551 1 76.38 154 GLU B O 1
ATOM 2506 N N . SER B 1 155 ? -2.6 24.359 3.781 1 68.88 155 SER B N 1
ATOM 2507 C CA . SER B 1 155 ? -2.113 25.5 3.021 1 68.88 155 SER B CA 1
ATOM 2508 C C . SER B 1 155 ? -3.264 26.406 2.584 1 68.88 155 SER B C 1
ATOM 2510 O O . SER B 1 155 ? -3.105 27.625 2.496 1 68.88 155 SER B O 1
ATOM 2512 N N . ASN B 1 156 ? -4.402 25.766 2.365 1 65 156 ASN B N 1
ATOM 2513 C CA . ASN B 1 156 ? -5.578 26.531 1.966 1 65 156 ASN B CA 1
ATOM 2514 C C . ASN B 1 156 ? -6.246 27.203 3.164 1 65 156 ASN B C 1
ATOM 2516 O O . ASN B 1 156 ? -7.047 28.125 3.002 1 65 156 ASN B O 1
ATOM 2520 N N . SER B 1 157 ? -6.055 26.578 4.348 1 53.62 157 SER B N 1
ATOM 2521 C CA . SER B 1 157 ? -6.656 27.141 5.547 1 53.62 157 SER B CA 1
ATOM 2522 C C . SER B 1 157 ? -5.832 28.312 6.074 1 53.62 157 SER B C 1
ATOM 2524 O O . SER B 1 157 ? -6.242 29 7.016 1 53.62 157 SER B O 1
ATOM 2526 N N . LYS B 1 158 ? -4.645 28.656 5.59 1 49.22 158 LYS B N 1
ATOM 2527 C CA . LYS B 1 158 ? -3.91 29.875 5.93 1 49.22 158 LYS B CA 1
ATOM 2528 C C . LYS B 1 158 ? -4.238 31 4.957 1 49.22 158 LYS B C 1
ATOM 2530 O O . LYS B 1 158 ? -4.398 30.766 3.756 1 49.22 158 LYS B O 1
#

Sequence (316 aa):
MKTQLEIIRKGRQSLIGIVSELTDEQLNKIPEGYNNNIIWNLGHLIASQQGLCYVRSGKPIVVDEGYLKLFKPETKPVGTISSAAIETIKQLLLPTIDRMESDYEQGHFSDFKTFLNRYGVELRNIEDCINFMVFHEGLHYGYVLALKRAVVNESNSKMKTQLEIIRKGRQSLIGIVSELTDEQLNKIPEGYNNNIIWNLGHLIASQQGLCYVRSGKPIVVDEGYLKLFKPETKPVGTISSAAIETIKQLLLPTIDRMESDYEQGHFSDFKTFLNRYGVELRNIEDCINFMVFHEGLHYGYVLALKRAVVNESNSK

Solvent-accessible surface area (backbone atoms only — not comparable to full-atom values): 17118 Å² total; per-residue (Å²): 111,64,67,51,54,46,52,45,46,35,50,48,52,50,48,51,58,60,56,69,77,49,53,71,67,52,32,58,42,56,45,91,73,52,80,50,25,48,51,48,53,57,41,21,55,55,20,45,49,36,46,62,55,22,49,39,22,75,37,79,62,90,65,68,71,62,40,52,71,57,24,28,92,94,56,52,70,80,77,81,75,48,71,68,55,50,52,49,49,62,64,43,60,56,55,54,51,54,49,48,50,52,38,52,76,68,52,64,43,76,45,48,59,65,45,73,46,96,66,70,50,72,28,64,39,56,65,45,42,50,54,48,45,28,22,53,52,16,19,53,50,21,31,40,55,46,47,50,35,48,42,54,48,54,56,66,72,99,109,66,67,50,52,46,51,45,49,34,50,48,51,51,49,52,58,60,55,69,77,48,52,70,67,53,32,57,42,56,44,91,74,52,80,50,29,49,50,48,52,56,40,22,55,55,20,45,50,36,46,62,53,22,48,39,24,74,38,78,61,92,66,68,70,62,40,54,71,57,25,27,94,93,54,52,70,80,78,80,77,48,69,68,56,50,52,49,50,61,63,42,60,56,56,55,50,54,49,48,51,53,38,52,76,69,53,65,44,77,47,45,60,66,43,72,45,97,65,70,53,72,28,64,40,54,66,46,42,50,54,48,45,28,21,53,52,17,18,53,50,20,31,40,55,46,45,50,37,47,43,54,47,55,55,66,73,100

Secondary structure (DSSP, 8-state):
-HHHHHHHHHHHHHHHHHHTTS-HHHHH---TT-SS-HHHHHHHHHHHHIIIIIGGGTPPPSS-THHHHHHSTT----SPPPHHHHHHHHHHTTHHHHHHHHHHHTTTT-----EE-TTSPEE-SHHHHHHHHHHHHHHHHHHHHHHHHHHHHHHH--/-HHHHHHHHHHHHHHHHHHTTS-HHHHH---TT-SS-HHHHHHHHHHHHIIIIIGGGTPPPSS-THHHHHHSTT----SPPPHHHHHHHHHHTTHHHHHHHHHHHTTTT-----EE-TTSPEE-SHHHHHHHHHHHHHHHHHHHHHHHHHHHHHHH--

Organism: Cytophaga hutchinsonii (strain ATCC 33406 / DSM 1761 / CIP 103989 / NBRC 15051 / NCIMB 9469 / D465) (NCBI:txid269798)